Protein AF-A0A7S3AUZ7-F1 (afdb_monomer)

InterPro domains:
  IPR009291 Vacuolar protein sorting-associated protein 62 [PF06101] (59-250)

Sequence (297 aa):
MTDDADATEWDDDSLAKSTQHHVIPQLEASLTPASSRPKAGQQSSAVGPEAPEVAEVKDERLAHVKVRLRQVTEFEKLWDTVGTNSHSKASIWAAVATSTARSSTVCLGHYASASSTNPPHKCRSAGALGCESLLELADTQQSLFNFQTSSSWLAPIVESFLVPPVRLAQCWSKRSRGQRQVYAWEAVPPEGFVAMGMLCSTEDDGVDAHPPPIESIRCVPRSWVRPSRTQPQKVWDDSGSSGTQGSIWVINNLRLIAVTAGHEMPAGPFYEFKSEHSFLSELIAAHAAALALEASL

Radius of gyration: 27.97 Å; Cα contacts (8 Å, |Δi|>4): 536; chains: 1; bounding box: 77×65×92 Å

Foldseek 3Di:
DDDDDDDDDDDDDDDDDDDDDDDDDDDDDDDDDDDDDDDDDDDDDDDDPDDDPLPPPPDPQLQQKKKFWDFFQDWDWADWCVPQPFPWTKTKIDGDWDAWQFKGWFALAIAMASHPDDDDSDDPVPDQAAHQTTIMTGGRPDDPPCRPGRPPVVVVVCCSFWPFAPDWDWADWDDDPPGQIKTKTDGHHDPQWDRQAIYMHRDDPVPDDDDDDSRNHTTGGPLQKDFAPDFWDWSDWRPPGDDFTKTWTQQHNNNHIDIHGHDDGDDDRHIDGPDNMDRSVVSVVSVVVVVVVVVVD

Mean predicted aligned error: 13.36 Å

Organism: NCBI:txid156174

Secondary structure (DSSP, 8-state):
----------------------PPPP----------PPPP-------------------GGGGGEEEEEEE---EEEEEE-TTS--SS--EEEEE---B-SSEEEE----EEESSSS---S-----SS----EEEEEEESSS-TT-TT---TTHHHHHHHHSBPPSEEEEEEEE--TTS--EEEEEEEPPTTEE--S-EEE--B-SSSBP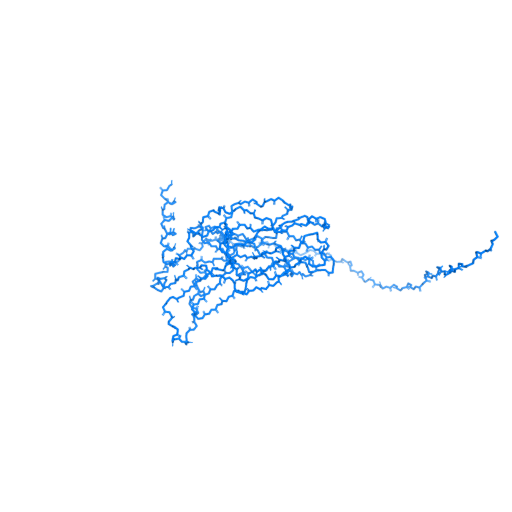PPPGGGS-BEEGGGEEE--PPPEEEEE-TTSSSS-EEEEE-STT-BEEEEESSSPPP---EEES-SEEEHHHHHHHHHHHHHHHTT-

Solvent-accessible surface area (backbone atoms only — not comparable to full-atom values): 18149 Å² total; per-residue (Å²): 137,86,80,94,86,82,86,84,88,88,83,92,85,86,84,86,89,84,91,76,90,79,86,78,84,84,84,79,87,86,89,83,88,83,89,81,81,88,82,83,89,78,92,75,79,85,78,70,89,71,74,81,75,79,70,85,77,86,49,78,65,39,69,37,27,35,38,32,64,38,73,55,86,49,70,46,81,73,47,55,39,78,88,57,70,44,81,56,48,24,25,34,31,41,66,65,68,54,74,50,50,46,33,41,39,43,43,44,42,21,35,68,32,63,34,82,59,80,75,72,84,70,67,70,78,83,59,84,52,57,42,54,47,33,46,28,45,30,46,70,77,72,52,95,85,60,87,83,56,73,41,71,68,55,56,61,49,44,58,73,62,35,39,49,34,77,45,74,43,79,59,43,57,46,81,48,92,99,45,86,38,42,36,31,28,42,48,39,43,46,92,71,37,35,52,59,29,21,44,71,33,62,52,60,82,89,84,53,80,46,78,70,64,62,77,68,33,37,16,41,46,46,75,56,39,38,76,39,86,44,73,68,42,80,48,42,54,48,64,84,40,86,77,69,57,27,25,35,27,34,35,24,42,46,38,22,22,46,68,35,64,36,80,66,82,80,82,72,89,40,43,34,65,73,58,68,63,47,38,44,45,57,55,50,52,54,37,54,54,50,53,54,53,62,76,72,110

Structure (mmCIF, N/CA/C/O backbone):
data_AF-A0A7S3AUZ7-F1
#
_entry.id   AF-A0A7S3AUZ7-F1
#
loop_
_atom_site.group_PDB
_atom_site.id
_atom_site.type_symbol
_atom_site.label_atom_id
_atom_site.label_alt_id
_atom_site.label_comp_id
_atom_site.label_asym_id
_atom_site.label_entity_id
_atom_site.label_seq_id
_atom_site.pdbx_PDB_ins_code
_atom_site.Cartn_x
_atom_site.Cartn_y
_atom_site.Cartn_z
_atom_site.occupancy
_atom_site.B_iso_or_equiv
_atom_site.auth_seq_id
_atom_site.auth_comp_id
_atom_site.auth_asym_id
_atom_site.auth_atom_id
_atom_site.pdbx_PDB_model_num
ATOM 1 N N . MET A 1 1 ? 38.845 12.444 -66.307 1.00 38.66 1 MET A N 1
ATOM 2 C CA . MET A 1 1 ? 39.953 13.403 -66.138 1.00 38.66 1 MET A CA 1
ATOM 3 C C . MET A 1 1 ? 39.755 14.004 -64.757 1.00 38.66 1 MET A C 1
ATOM 5 O O . MET A 1 1 ? 38.988 14.949 -64.647 1.00 38.66 1 MET A O 1
ATOM 9 N N . THR A 1 2 ? 40.026 13.201 -63.717 1.00 38.06 2 THR A N 1
ATOM 10 C CA . THR A 1 2 ? 41.341 12.976 -63.035 1.00 38.06 2 THR A CA 1
ATOM 11 C C . THR A 1 2 ? 41.505 14.051 -61.959 1.00 38.06 2 THR A C 1
ATOM 13 O O . THR A 1 2 ? 41.386 15.221 -62.308 1.00 38.06 2 THR A O 1
ATOM 16 N N . ASP A 1 3 ? 41.721 13.810 -60.669 1.00 39.56 3 ASP A N 1
ATOM 17 C CA . ASP A 1 3 ? 42.002 12.643 -59.803 1.00 39.56 3 ASP A CA 1
ATOM 18 C C . ASP A 1 3 ? 41.548 13.083 -58.379 1.00 39.56 3 ASP A C 1
ATOM 20 O O . ASP A 1 3 ? 41.509 14.285 -58.111 1.00 39.56 3 ASP A O 1
ATOM 24 N N . ASP A 1 4 ? 40.952 12.264 -57.507 1.00 44.78 4 ASP A N 1
ATOM 25 C CA . ASP A 1 4 ? 41.544 11.236 -56.624 1.00 44.78 4 ASP A CA 1
ATOM 26 C C . ASP A 1 4 ? 42.813 11.656 -55.852 1.00 44.78 4 ASP A C 1
ATOM 28 O O . ASP A 1 4 ? 43.894 11.747 -56.424 1.00 44.78 4 ASP A O 1
ATOM 32 N N . ALA A 1 5 ? 42.652 11.880 -54.538 1.00 44.88 5 ALA A N 1
ATOM 33 C CA . ALA A 1 5 ? 43.627 11.751 -53.436 1.00 44.88 5 ALA A CA 1
ATOM 34 C C . ALA A 1 5 ? 42.920 12.228 -52.136 1.00 44.88 5 AL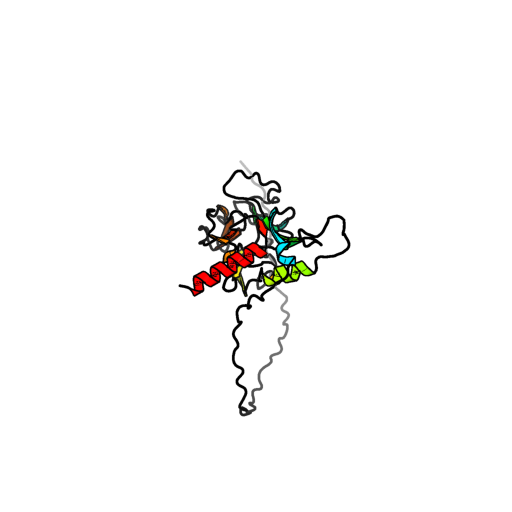A A C 1
ATOM 36 O O . ALA A 1 5 ? 42.187 13.211 -52.171 1.00 44.88 5 ALA A O 1
ATOM 37 N N . ASP A 1 6 ? 43.042 11.635 -50.952 1.00 43.78 6 ASP A N 1
ATOM 38 C CA . ASP A 1 6 ? 44.032 10.684 -50.471 1.00 43.78 6 ASP A CA 1
ATOM 39 C C . ASP A 1 6 ? 43.463 9.911 -49.270 1.00 43.78 6 ASP A C 1
ATOM 41 O O . ASP A 1 6 ? 42.678 10.441 -48.475 1.00 43.78 6 ASP A O 1
ATOM 45 N N . ALA A 1 7 ? 43.874 8.654 -49.165 1.00 41.50 7 ALA A N 1
ATOM 46 C CA . ALA A 1 7 ? 43.624 7.770 -48.044 1.00 41.50 7 ALA A CA 1
ATOM 47 C C . ALA A 1 7 ? 44.725 7.960 -46.993 1.00 41.50 7 ALA A C 1
ATOM 49 O O . ALA A 1 7 ? 45.875 8.242 -47.318 1.00 41.50 7 ALA A O 1
ATOM 50 N N . THR A 1 8 ? 44.413 7.735 -45.719 1.00 43.19 8 THR A N 1
ATOM 51 C CA . THR A 1 8 ? 45.451 7.347 -44.754 1.00 43.19 8 THR A CA 1
ATOM 52 C C . THR A 1 8 ? 44.858 6.379 -43.739 1.00 43.19 8 THR A C 1
ATOM 54 O O . THR A 1 8 ? 44.303 6.751 -42.708 1.00 43.19 8 THR A O 1
ATOM 57 N N . GLU A 1 9 ? 44.925 5.115 -44.131 1.00 38.69 9 GLU A N 1
ATOM 58 C CA . GLU A 1 9 ? 44.987 3.925 -43.289 1.00 38.69 9 GLU A CA 1
ATOM 59 C C . GLU A 1 9 ? 46.456 3.763 -42.841 1.00 38.69 9 GLU A C 1
ATOM 61 O O . GLU A 1 9 ? 47.325 4.075 -43.648 1.00 38.69 9 GLU A O 1
ATOM 66 N N . TRP A 1 10 ? 46.701 3.379 -41.578 1.00 41.97 10 TRP A N 1
ATOM 67 C CA . TRP A 1 10 ? 47.912 2.806 -40.923 1.00 41.97 10 TRP A CA 1
ATOM 68 C C . TRP A 1 10 ? 47.634 2.865 -39.402 1.00 41.97 10 TRP A C 1
ATOM 70 O O . TRP A 1 10 ? 47.221 3.910 -38.906 1.00 41.97 10 TRP A O 1
ATOM 80 N N . ASP A 1 11 ? 47.837 1.870 -38.546 1.00 35.38 11 ASP A N 1
ATOM 81 C CA . ASP A 1 11 ? 48.140 0.449 -38.675 1.00 35.38 11 ASP A CA 1
ATOM 82 C C . ASP A 1 11 ? 47.769 -0.206 -37.329 1.00 35.38 11 ASP A C 1
ATOM 84 O O . ASP A 1 11 ? 47.852 0.416 -36.263 1.00 35.38 11 ASP A O 1
ATOM 88 N N . ASP A 1 12 ? 47.360 -1.465 -37.412 1.00 40.94 12 ASP A N 1
ATOM 89 C CA . ASP A 1 12 ? 47.153 -2.417 -36.326 1.00 40.94 12 ASP A CA 1
ATOM 90 C C . ASP A 1 12 ? 48.497 -3.103 -36.029 1.00 40.94 12 ASP A C 1
ATOM 92 O O . ASP A 1 12 ? 48.987 -3.835 -36.882 1.00 40.94 12 ASP A O 1
ATOM 96 N N . ASP A 1 13 ? 49.117 -2.856 -34.867 1.00 36.81 13 ASP A N 1
ATOM 97 C CA . ASP A 1 13 ? 49.990 -3.852 -34.224 1.00 36.81 13 ASP A CA 1
ATOM 98 C C . ASP A 1 13 ? 50.334 -3.466 -32.772 1.00 36.81 13 ASP A C 1
ATOM 100 O O . ASP A 1 13 ? 50.970 -2.445 -32.500 1.00 36.81 13 ASP A O 1
ATOM 104 N N . SER A 1 14 ? 49.928 -4.289 -31.804 1.00 35.97 14 SER A N 1
ATOM 105 C CA . SER A 1 14 ? 50.768 -4.655 -30.646 1.00 35.97 14 SER A CA 1
ATOM 106 C C . SER A 1 14 ? 50.038 -5.632 -29.724 1.00 35.97 14 SER A C 1
ATOM 108 O O . SER A 1 14 ? 49.571 -5.312 -28.629 1.00 35.97 14 SER A O 1
ATOM 110 N N . LEU A 1 15 ? 50.008 -6.891 -30.157 1.00 36.41 15 LEU A N 1
ATOM 111 C CA . LEU A 1 15 ? 49.854 -8.029 -29.260 1.00 36.41 15 LEU A CA 1
ATOM 112 C C . LEU A 1 15 ? 51.217 -8.448 -28.685 1.00 36.41 15 LEU A C 1
ATOM 114 O O . LEU A 1 15 ? 52.218 -8.558 -29.387 1.00 36.41 15 LEU A O 1
ATOM 118 N N . ALA A 1 16 ? 51.164 -8.812 -27.402 1.00 33.47 16 ALA A N 1
ATOM 119 C CA . ALA A 1 16 ? 52.105 -9.635 -26.642 1.00 33.47 16 ALA A CA 1
ATOM 120 C C . ALA A 1 16 ? 53.350 -8.954 -26.037 1.00 33.47 16 ALA A C 1
ATOM 122 O O . ALA A 1 16 ? 54.385 -8.782 -26.676 1.00 33.47 16 ALA A O 1
ATOM 123 N N . LYS A 1 17 ? 53.313 -8.786 -24.707 1.00 32.22 17 LYS A N 1
ATOM 124 C CA . LYS A 1 17 ? 54.020 -9.659 -23.738 1.00 32.22 17 LYS A CA 1
ATOM 125 C C . LYS A 1 17 ? 53.955 -9.040 -22.337 1.00 32.22 17 LYS A C 1
ATOM 127 O O . LYS A 1 17 ? 54.610 -8.039 -22.091 1.00 32.22 17 LYS A O 1
ATOM 132 N N . SER A 1 18 ? 53.261 -9.686 -21.401 1.00 31.17 18 SER A N 1
ATOM 133 C CA . SER A 1 18 ? 53.802 -9.877 -20.047 1.00 31.17 18 SER A CA 1
ATOM 134 C C . SER A 1 18 ? 52.973 -10.908 -19.286 1.00 31.17 18 SER A C 1
ATOM 136 O O . SER A 1 18 ? 51.909 -10.630 -18.738 1.00 31.17 18 SER A O 1
ATOM 138 N N . THR A 1 19 ? 53.485 -12.131 -19.300 1.00 34.25 19 THR A N 1
ATOM 139 C CA . THR A 1 19 ? 53.076 -13.236 -18.443 1.00 34.25 19 THR A CA 1
ATOM 140 C C . THR A 1 19 ? 53.720 -13.021 -17.075 1.00 34.25 19 THR A C 1
ATOM 142 O O . THR A 1 19 ? 54.942 -13.100 -16.963 1.00 34.25 19 THR A O 1
ATOM 145 N N . GLN A 1 20 ? 52.930 -12.797 -16.025 1.00 34.44 20 GLN A N 1
ATOM 146 C CA . GLN A 1 20 ? 53.383 -13.047 -14.656 1.00 34.44 20 GLN A CA 1
ATOM 147 C C . GLN A 1 20 ? 52.380 -13.935 -13.928 1.00 34.44 20 GLN A C 1
ATOM 149 O O . GLN A 1 20 ? 51.239 -13.572 -13.658 1.00 34.44 20 GLN A O 1
ATOM 154 N N . HIS A 1 21 ? 52.864 -15.144 -13.661 1.00 30.77 21 HIS A N 1
ATOM 155 C CA . HIS A 1 21 ? 52.245 -16.184 -12.868 1.00 30.77 21 HIS A CA 1
ATOM 156 C C . HIS A 1 21 ? 52.027 -15.688 -11.436 1.00 30.77 21 HIS A C 1
ATOM 158 O O . HIS A 1 21 ? 52.994 -15.394 -10.733 1.00 30.77 21 HIS A O 1
ATOM 164 N N . HIS A 1 22 ? 50.773 -15.648 -10.984 1.00 31.38 22 HIS A N 1
ATOM 165 C CA . HIS A 1 22 ? 50.472 -15.640 -9.558 1.00 31.38 22 HIS A CA 1
ATOM 166 C C . HIS A 1 22 ? 50.095 -17.060 -9.138 1.00 31.38 22 HIS A C 1
ATOM 168 O O . HIS A 1 22 ? 49.149 -17.661 -9.643 1.00 31.38 22 HIS A O 1
ATOM 174 N N . VAL A 1 23 ? 50.945 -17.610 -8.278 1.00 32.47 23 VAL A N 1
ATOM 175 C CA . VAL A 1 23 ? 50.910 -18.972 -7.757 1.00 32.47 23 VAL A CA 1
ATOM 176 C C . VAL A 1 23 ? 49.738 -19.102 -6.785 1.00 32.47 23 VAL A C 1
ATOM 178 O O . VAL A 1 23 ? 49.676 -18.398 -5.782 1.00 32.47 23 VAL A O 1
ATOM 181 N N . ILE A 1 24 ? 48.822 -20.020 -7.086 1.00 34.00 24 ILE A N 1
ATOM 182 C CA . ILE A 1 24 ? 47.768 -20.488 -6.180 1.00 34.00 24 ILE A CA 1
ATOM 183 C C . ILE A 1 24 ? 48.395 -21.547 -5.260 1.00 34.00 24 ILE A C 1
ATOM 185 O O . ILE A 1 24 ? 48.920 -22.535 -5.780 1.00 34.00 24 ILE A O 1
ATOM 189 N N . PRO A 1 25 ? 48.344 -21.418 -3.923 1.00 32.22 25 PRO A N 1
ATOM 190 C CA . PRO A 1 25 ? 48.685 -22.529 -3.048 1.00 32.22 25 PRO A CA 1
ATOM 191 C C . PRO A 1 25 ? 47.544 -23.551 -3.051 1.00 32.22 25 PRO A C 1
ATOM 193 O O . PRO A 1 25 ? 46.409 -23.241 -2.686 1.00 32.22 25 PRO A O 1
ATOM 196 N N . GLN A 1 26 ? 47.866 -24.775 -3.469 1.00 29.34 26 GLN A N 1
ATOM 197 C CA . GLN A 1 26 ? 47.035 -25.961 -3.293 1.00 29.34 26 GLN A CA 1
ATOM 198 C C . GLN A 1 26 ? 46.788 -26.220 -1.800 1.00 29.34 26 GLN A C 1
ATOM 200 O O . GLN A 1 26 ? 47.734 -26.262 -1.013 1.00 29.34 26 GLN A O 1
ATOM 205 N N . LEU A 1 27 ? 45.534 -26.477 -1.427 1.00 31.55 27 LEU A N 1
ATOM 206 C CA . LEU A 1 27 ? 45.193 -27.188 -0.198 1.00 31.55 27 LEU A CA 1
ATOM 207 C C . LEU A 1 27 ? 44.488 -28.487 -0.600 1.00 31.55 27 LEU A C 1
ATOM 209 O O . LEU A 1 27 ? 43.307 -28.477 -0.939 1.00 31.55 27 LEU A O 1
ATOM 213 N N . GLU A 1 28 ? 45.219 -29.601 -0.574 1.00 30.23 28 GLU A N 1
ATOM 214 C CA . GLU A 1 28 ? 44.625 -30.936 -0.567 1.00 30.23 28 GLU A CA 1
ATOM 215 C C . GLU A 1 28 ? 44.776 -31.591 0.811 1.00 30.23 28 GLU A C 1
ATOM 217 O O . GLU A 1 28 ? 45.858 -31.660 1.385 1.00 30.23 28 GLU A O 1
ATOM 222 N N . ALA A 1 29 ? 43.623 -32.081 1.270 1.00 30.86 29 ALA A N 1
ATOM 223 C CA . ALA A 1 29 ? 43.362 -33.292 2.042 1.00 30.86 29 ALA A CA 1
ATOM 224 C C . ALA A 1 29 ? 44.066 -33.533 3.392 1.00 30.86 29 ALA A C 1
ATOM 226 O O . ALA A 1 29 ? 45.232 -33.902 3.488 1.00 30.86 29 ALA A O 1
ATOM 227 N N . SER A 1 30 ? 43.243 -33.601 4.442 1.00 29.05 30 SER A N 1
ATOM 228 C CA . SER A 1 30 ? 43.330 -34.710 5.402 1.00 29.05 30 SER A CA 1
ATOM 229 C C . SER A 1 30 ? 41.945 -35.060 5.960 1.00 29.05 30 SER A C 1
ATOM 231 O O . SER A 1 30 ? 41.351 -34.341 6.756 1.00 29.05 30 SER A O 1
ATOM 233 N N . LEU A 1 31 ? 41.424 -36.199 5.498 1.00 31.20 31 LEU A N 1
ATOM 234 C CA . LEU A 1 31 ? 40.323 -36.942 6.105 1.00 31.20 31 LEU A CA 1
ATOM 235 C C . LEU A 1 31 ? 40.908 -37.869 7.176 1.00 31.20 31 LEU A C 1
ATOM 237 O O . LEU A 1 31 ? 41.752 -38.695 6.848 1.00 31.20 31 LEU A O 1
ATOM 241 N N . THR A 1 32 ? 40.405 -37.814 8.411 1.00 33.88 32 THR A N 1
ATOM 242 C CA . THR A 1 32 ? 40.186 -39.020 9.236 1.00 33.88 32 THR A CA 1
ATOM 243 C C . THR A 1 32 ? 38.954 -38.833 10.139 1.00 33.88 32 THR A C 1
ATOM 245 O O . THR A 1 32 ? 38.633 -37.700 10.502 1.00 33.88 32 THR A O 1
ATOM 248 N N . PRO A 1 33 ? 38.220 -39.916 10.469 1.00 34.38 33 PRO A N 1
ATOM 249 C CA . PRO A 1 33 ? 36.885 -39.848 11.054 1.00 34.38 33 PRO A CA 1
ATOM 250 C C . PRO A 1 33 ? 36.913 -40.038 12.576 1.00 34.38 33 PRO A C 1
ATOM 252 O O . PRO A 1 33 ? 37.511 -40.987 13.081 1.00 34.38 33 PRO A O 1
ATOM 255 N N . ALA A 1 34 ? 36.191 -39.195 13.316 1.00 31.50 34 ALA A N 1
ATOM 256 C CA . ALA A 1 34 ? 35.929 -39.410 14.736 1.00 31.50 34 ALA A CA 1
ATOM 257 C C . ALA A 1 34 ? 34.438 -39.685 14.966 1.00 31.50 34 ALA A C 1
ATOM 259 O O . ALA A 1 34 ? 33.588 -38.798 14.983 1.00 31.50 34 ALA A O 1
ATOM 260 N N . SER A 1 35 ? 34.160 -40.973 15.140 1.00 33.28 35 SER A N 1
ATOM 261 C CA . SER A 1 35 ? 32.936 -41.552 15.678 1.00 33.28 35 SER A CA 1
ATOM 262 C C . SER A 1 35 ? 32.560 -40.932 17.030 1.00 33.28 35 SER A C 1
ATOM 264 O O . SER A 1 35 ? 33.325 -41.031 17.988 1.00 33.28 35 SER A O 1
ATOM 266 N N . SER A 1 36 ? 31.331 -40.427 17.161 1.00 34.50 36 SER A N 1
ATOM 267 C CA . SER A 1 36 ? 30.631 -40.428 18.448 1.00 34.50 36 SER A CA 1
ATOM 268 C C . SER A 1 36 ? 29.123 -40.641 18.270 1.00 34.50 36 SER A C 1
ATOM 270 O O . SER A 1 36 ? 28.479 -40.130 17.359 1.00 34.50 36 SER A O 1
ATOM 272 N N . ARG A 1 37 ? 28.611 -41.528 19.122 1.00 34.50 37 ARG A N 1
ATOM 273 C CA . ARG A 1 37 ? 27.291 -42.171 19.150 1.00 34.50 37 ARG A CA 1
ATOM 274 C C . ARG A 1 37 ? 26.232 -41.226 19.758 1.00 34.50 37 ARG A C 1
ATOM 276 O O . ARG A 1 37 ? 26.598 -40.413 20.606 1.00 34.50 37 ARG A O 1
ATOM 283 N N . PRO A 1 38 ? 24.935 -41.337 19.399 1.00 31.48 38 PRO A N 1
ATOM 284 C CA . PRO A 1 38 ? 23.927 -40.346 19.775 1.00 31.48 38 PRO A CA 1
ATOM 285 C C . PRO A 1 38 ? 23.462 -40.505 21.228 1.00 31.48 38 PRO A C 1
ATOM 287 O O . PRO A 1 38 ? 23.267 -41.624 21.709 1.00 31.48 38 PRO A O 1
ATOM 290 N N . LYS A 1 39 ? 23.223 -39.378 21.910 1.00 31.14 39 LYS A N 1
ATOM 291 C CA . LYS A 1 39 ? 22.398 -39.329 23.123 1.00 31.14 39 LYS A CA 1
ATOM 292 C C . LYS A 1 39 ? 20.971 -38.946 22.748 1.00 31.14 39 LYS A C 1
ATOM 294 O O . LYS A 1 39 ? 20.733 -37.961 22.058 1.00 31.14 39 LYS A O 1
ATOM 299 N N . ALA A 1 40 ? 20.054 -39.785 23.209 1.00 31.56 40 ALA A N 1
ATOM 300 C CA . ALA A 1 40 ? 18.619 -39.643 23.105 1.00 31.56 40 ALA A CA 1
ATOM 301 C C . ALA A 1 40 ? 18.085 -38.466 23.935 1.00 31.56 40 ALA A C 1
ATOM 303 O O . ALA A 1 40 ? 18.606 -38.176 25.010 1.00 31.56 40 ALA A O 1
ATOM 304 N N . GLY A 1 41 ? 16.964 -37.912 23.468 1.00 31.48 41 GLY A N 1
ATOM 305 C CA . GLY A 1 41 ? 15.941 -37.321 24.326 1.00 31.48 41 GLY A CA 1
ATOM 306 C C . GLY A 1 41 ? 15.916 -35.799 24.387 1.00 31.48 41 GLY A C 1
ATOM 307 O O . GLY A 1 41 ? 16.448 -35.223 25.325 1.00 31.48 41 GLY A O 1
ATOM 308 N N . GLN A 1 42 ? 15.183 -35.174 23.463 1.00 30.55 42 GLN A N 1
ATOM 309 C CA . GLN A 1 42 ? 14.230 -34.112 23.802 1.00 30.55 42 GLN A CA 1
ATOM 310 C C . GLN A 1 42 ? 13.290 -33.873 22.615 1.00 30.55 42 GLN A C 1
ATOM 312 O O . GLN A 1 42 ? 13.667 -33.318 21.588 1.00 30.55 42 GLN A O 1
ATOM 317 N N . GLN A 1 43 ? 12.056 -34.359 22.760 1.00 32.06 43 GLN A N 1
ATOM 318 C CA . GLN A 1 43 ? 10.926 -33.957 21.932 1.00 32.06 43 GLN A CA 1
ATOM 319 C C . GLN A 1 43 ? 10.650 -32.477 22.220 1.00 32.06 43 GLN A C 1
ATOM 321 O O . GLN A 1 43 ? 10.220 -32.135 23.317 1.00 32.06 43 GLN A O 1
ATOM 326 N N . SER A 1 44 ? 10.920 -31.608 21.248 1.00 31.88 44 SER A N 1
ATOM 327 C CA . SER A 1 44 ? 10.353 -30.263 21.210 1.00 31.88 44 SER A CA 1
ATOM 328 C C . SER A 1 44 ? 9.210 -30.305 20.207 1.00 31.88 44 SER A C 1
ATOM 330 O O . SER A 1 44 ? 9.407 -30.435 19.000 1.00 31.88 44 SER A O 1
ATOM 332 N N . SER A 1 45 ? 8.004 -30.327 20.756 1.00 31.64 45 SER A N 1
ATOM 333 C CA . SER A 1 45 ? 6.743 -30.147 20.055 1.00 31.64 45 SER A CA 1
ATOM 334 C C . SER A 1 45 ? 6.786 -28.854 19.245 1.00 31.64 45 SER A C 1
ATOM 336 O O . SER A 1 45 ? 6.935 -27.769 19.806 1.00 31.64 45 SER A O 1
ATOM 338 N N . ALA A 1 46 ? 6.652 -28.990 17.927 1.00 33.09 46 ALA A N 1
ATOM 339 C CA . ALA A 1 46 ? 6.433 -27.882 17.017 1.00 33.09 46 ALA A CA 1
ATOM 340 C C . ALA A 1 46 ? 5.082 -27.232 17.346 1.00 33.09 46 ALA A C 1
ATOM 342 O O . ALA A 1 46 ? 4.025 -27.754 16.997 1.00 33.09 46 ALA A O 1
ATOM 343 N N . VAL A 1 47 ? 5.134 -26.110 18.057 1.00 35.69 47 VAL A N 1
ATOM 344 C CA . VAL A 1 47 ? 4.027 -25.162 18.155 1.00 35.69 47 VAL A CA 1
ATOM 345 C C . VAL A 1 47 ? 4.083 -24.347 16.866 1.00 35.69 47 VAL A C 1
ATOM 347 O O . VAL A 1 47 ? 5.026 -23.588 16.645 1.00 35.69 47 VAL A O 1
ATOM 350 N N . GLY A 1 48 ? 3.139 -24.598 15.957 1.00 38.84 48 GLY A N 1
ATOM 351 C CA . GLY A 1 48 ? 2.930 -23.734 14.794 1.00 38.84 48 GLY A CA 1
ATOM 352 C C . GLY A 1 48 ? 2.543 -22.323 15.250 1.00 38.84 48 GLY A C 1
ATOM 353 O O . GLY A 1 48 ? 2.095 -22.168 16.386 1.00 38.84 48 GLY A O 1
ATOM 354 N N . PRO A 1 49 ? 2.721 -21.288 14.412 1.00 41.69 49 PRO A N 1
ATOM 355 C CA . PRO A 1 49 ? 2.289 -19.946 14.766 1.00 41.69 49 PRO A CA 1
ATOM 356 C C . PRO A 1 49 ? 0.762 -19.945 14.869 1.00 41.69 49 PRO A C 1
ATOM 358 O O . PRO A 1 49 ? 0.052 -19.967 13.866 1.00 41.69 49 PRO A O 1
ATOM 361 N N . GLU A 1 50 ? 0.280 -19.995 16.103 1.00 32.97 50 GLU A N 1
ATOM 362 C CA . GLU A 1 50 ? -1.106 -19.756 16.468 1.00 32.97 50 GLU A CA 1
ATOM 363 C C . GLU A 1 50 ? -1.459 -18.332 16.023 1.00 32.97 50 GLU A C 1
ATOM 365 O O . GLU A 1 50 ? -0.716 -17.382 16.293 1.00 32.97 50 GLU A O 1
ATOM 370 N N . ALA A 1 51 ? -2.539 -18.198 15.247 1.00 41.09 51 ALA A N 1
ATOM 371 C CA . ALA A 1 51 ? -3.052 -16.900 14.832 1.00 41.09 51 ALA A CA 1
ATOM 372 C C . ALA A 1 51 ? -3.276 -16.040 16.087 1.00 41.09 51 ALA A C 1
ATOM 374 O O . ALA A 1 51 ? -3.756 -16.572 17.090 1.00 41.09 51 ALA A O 1
ATOM 375 N N . PRO A 1 52 ? -2.915 -14.745 16.074 1.00 39.94 52 PRO A N 1
ATOM 376 C CA . PRO A 1 52 ? -3.016 -13.923 17.268 1.00 39.94 52 PRO A CA 1
ATOM 377 C C . PRO A 1 52 ? -4.471 -13.893 17.738 1.00 39.94 52 PRO A C 1
ATOM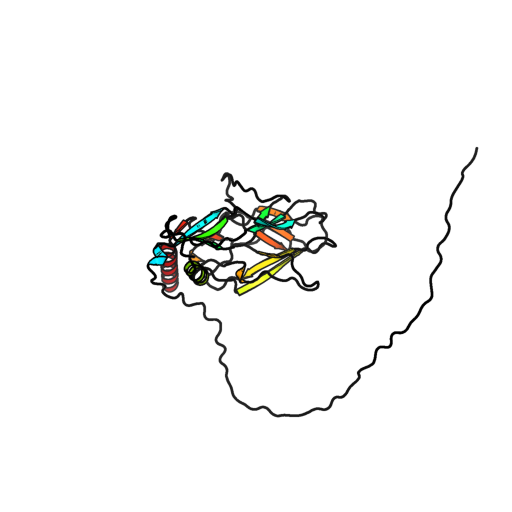 379 O O . PRO A 1 52 ? -5.348 -13.373 17.045 1.00 39.94 52 PRO A O 1
ATOM 382 N N . GLU A 1 53 ? -4.713 -14.475 18.913 1.00 38.00 53 GLU A N 1
ATOM 383 C CA . GLU A 1 53 ? -5.951 -14.324 19.663 1.00 38.00 53 GLU A CA 1
ATOM 384 C C . GLU A 1 53 ? -6.183 -12.818 19.818 1.00 38.00 53 GLU A C 1
ATOM 386 O O . GLU A 1 53 ? -5.367 -12.106 20.411 1.00 38.00 53 GLU A O 1
ATOM 391 N N . VAL A 1 54 ? -7.243 -12.310 19.183 1.00 42.97 54 VAL A N 1
ATOM 392 C CA . VAL A 1 54 ? -7.600 -10.891 19.220 1.00 42.97 54 VAL A CA 1
ATOM 393 C C . VAL A 1 54 ? -7.952 -10.575 20.666 1.00 42.97 54 VAL A C 1
ATOM 395 O O . VAL A 1 54 ? -9.077 -10.813 21.100 1.00 42.97 54 VAL A O 1
ATOM 398 N N . ALA A 1 55 ? -6.963 -10.100 21.426 1.00 41.38 55 ALA A N 1
ATOM 399 C CA . ALA A 1 55 ? -7.135 -9.715 22.815 1.00 41.38 55 ALA A CA 1
ATOM 400 C C . ALA A 1 55 ? -8.377 -8.824 22.918 1.00 41.38 55 ALA A C 1
ATOM 402 O O . ALA A 1 55 ? -8.520 -7.869 22.150 1.00 41.38 55 ALA A O 1
ATOM 403 N N . GLU A 1 56 ? -9.290 -9.144 23.840 1.00 43.81 56 GLU A N 1
ATOM 404 C CA . GLU A 1 56 ? -10.442 -8.297 24.140 1.00 43.81 56 GLU A CA 1
ATOM 405 C C . GLU A 1 56 ? -9.939 -6.956 24.694 1.00 43.81 56 GLU A C 1
ATOM 407 O O . GLU A 1 56 ? -9.865 -6.736 25.905 1.00 43.81 56 GLU A O 1
ATOM 412 N N . VAL A 1 57 ? -9.569 -6.031 23.811 1.00 51.41 57 VAL A N 1
ATOM 413 C CA . VAL A 1 57 ? -9.204 -4.671 24.187 1.00 51.41 57 VAL A CA 1
ATOM 414 C C . VAL A 1 57 ? -10.508 -3.939 24.513 1.00 51.41 57 VAL A C 1
ATOM 416 O O . VAL A 1 57 ? -11.073 -3.218 23.697 1.00 51.41 57 VAL A O 1
ATOM 419 N N . LYS A 1 58 ? -11.022 -4.146 25.731 1.00 53.41 58 LYS A N 1
ATOM 420 C CA . LYS A 1 58 ? -12.096 -3.348 26.348 1.00 53.41 58 LYS A CA 1
ATOM 421 C C . LYS A 1 58 ? -11.536 -2.008 26.824 1.00 53.41 58 LYS A C 1
ATOM 423 O O . LYS A 1 58 ? -11.585 -1.678 28.004 1.00 53.41 58 LYS A O 1
ATOM 428 N N . ASP A 1 59 ? -10.943 -1.258 25.906 1.00 67.81 59 ASP A N 1
ATOM 429 C CA . ASP A 1 59 ? -10.419 0.069 26.189 1.00 67.81 59 ASP A CA 1
ATOM 430 C C . ASP A 1 59 ? -11.414 1.102 25.658 1.00 67.81 59 ASP A C 1
ATOM 432 O O . ASP A 1 59 ? -11.643 1.201 24.451 1.00 67.81 59 ASP A O 1
ATOM 436 N N . GLU A 1 60 ? -12.029 1.868 26.563 1.00 75.25 60 GLU A N 1
ATOM 437 C CA . GLU A 1 60 ? -12.977 2.943 26.231 1.00 75.25 60 GLU A CA 1
ATOM 438 C C . GLU A 1 60 ? -12.383 3.927 25.206 1.00 75.25 60 GLU A C 1
ATOM 440 O O . GLU A 1 60 ? -13.106 4.511 24.397 1.00 75.25 60 GLU A O 1
ATOM 445 N N . ARG A 1 61 ? -11.048 4.040 25.157 1.00 76.19 61 ARG A N 1
ATOM 446 C CA . ARG A 1 61 ? -10.321 4.862 24.183 1.00 76.19 61 ARG A CA 1
ATOM 447 C C . ARG A 1 61 ? -10.514 4.413 22.734 1.00 76.19 61 ARG A C 1
ATOM 449 O O . ARG A 1 61 ? -10.434 5.255 21.842 1.00 76.19 61 ARG A O 1
ATOM 456 N N . LEU A 1 62 ? -10.819 3.138 22.465 1.00 81.94 62 LEU A N 1
ATOM 457 C CA . LEU A 1 62 ? -11.061 2.649 21.098 1.00 81.94 62 LEU A CA 1
ATOM 458 C C . LEU A 1 62 ? -12.291 3.292 20.453 1.00 81.94 62 LEU A C 1
ATOM 460 O O . LEU A 1 62 ? -12.318 3.475 19.236 1.00 81.94 62 LEU A O 1
ATOM 464 N N . ALA A 1 63 ? -13.283 3.691 21.256 1.00 84.81 63 ALA A N 1
ATOM 465 C CA . ALA A 1 63 ? -14.456 4.421 20.774 1.00 84.81 63 ALA A CA 1
ATOM 466 C C . ALA A 1 63 ? -14.105 5.816 20.228 1.00 84.81 63 ALA A C 1
ATOM 468 O O . ALA A 1 63 ? -14.906 6.440 19.536 1.00 84.81 63 ALA A O 1
ATOM 469 N N . HIS A 1 64 ? -12.902 6.307 20.524 1.00 85.94 64 HIS A N 1
ATOM 470 C CA . HIS A 1 64 ? -12.397 7.604 20.088 1.00 85.94 64 HIS A CA 1
ATOM 471 C C . HIS A 1 64 ? -11.321 7.500 19.006 1.00 85.94 64 HIS A C 1
ATOM 473 O O . HIS A 1 64 ? -10.810 8.520 18.545 1.00 85.94 64 HIS A O 1
ATOM 479 N N . VAL A 1 65 ? -10.992 6.284 18.563 1.00 90.50 65 VAL A N 1
ATOM 480 C CA . VAL A 1 65 ? -10.101 6.079 17.423 1.00 90.50 65 VAL A CA 1
ATOM 481 C C . VAL A 1 65 ? -10.940 6.026 16.158 1.00 90.50 65 VAL A C 1
ATOM 483 O O . VAL A 1 65 ? -11.709 5.091 15.929 1.00 90.50 65 VAL A O 1
ATOM 486 N N . LYS A 1 66 ? -10.779 7.036 15.310 1.00 91.94 66 LYS A N 1
ATOM 487 C CA . LYS A 1 66 ? -11.375 7.081 13.981 1.00 91.94 66 LYS A CA 1
ATOM 488 C C . LYS A 1 66 ? -10.410 6.482 12.968 1.00 91.94 66 LYS A C 1
ATOM 490 O O . LYS A 1 66 ? -9.298 6.976 12.801 1.00 91.94 66 LYS A O 1
ATOM 495 N N . VAL A 1 67 ? -10.867 5.464 12.254 1.00 93.62 67 VAL A N 1
ATOM 496 C CA . VAL A 1 67 ? -10.189 4.898 11.089 1.00 93.62 67 VAL A CA 1
ATOM 497 C C . VAL A 1 67 ? -10.725 5.604 9.850 1.00 93.62 67 VAL A C 1
ATOM 499 O O . VAL A 1 67 ? -11.938 5.656 9.636 1.00 93.62 67 VAL A O 1
ATOM 502 N N . ARG A 1 68 ? -9.847 6.203 9.045 1.00 93.62 68 ARG A N 1
ATOM 503 C CA . ARG A 1 68 ? -10.243 6.916 7.824 1.00 93.62 68 ARG A CA 1
ATOM 504 C C . ARG A 1 68 ? -9.186 6.846 6.735 1.00 93.62 68 ARG A C 1
ATOM 506 O O . ARG A 1 68 ? -8.015 6.615 7.012 1.00 93.62 68 ARG A O 1
ATOM 513 N N . LEU A 1 69 ? -9.592 7.126 5.505 1.00 92.50 69 LEU A N 1
ATOM 514 C CA . LEU A 1 69 ? -8.663 7.369 4.407 1.00 92.50 69 LEU A CA 1
ATOM 515 C C . LEU A 1 69 ? -8.169 8.817 4.437 1.00 92.50 69 LEU A C 1
ATOM 517 O O . LEU A 1 69 ? -8.963 9.757 4.518 1.00 92.50 69 LEU A O 1
ATOM 521 N N . ARG A 1 70 ? -6.849 8.998 4.363 1.00 90.69 70 ARG A N 1
ATOM 522 C CA . ARG A 1 70 ? -6.197 10.305 4.259 1.00 90.69 70 ARG A CA 1
ATOM 523 C C . ARG A 1 70 ? -5.459 10.394 2.936 1.00 90.69 70 ARG A C 1
ATOM 525 O O . ARG A 1 70 ? -4.580 9.580 2.668 1.00 90.69 70 ARG A O 1
ATOM 532 N N . GLN A 1 71 ? -5.771 11.418 2.146 1.00 90.50 71 GLN A N 1
ATOM 533 C CA . GLN A 1 71 ? -5.066 11.672 0.896 1.00 90.50 71 GLN A CA 1
ATOM 534 C C . GLN A 1 71 ? -3.566 11.875 1.154 1.00 90.50 71 GLN A C 1
ATOM 536 O O . GLN A 1 71 ? -3.172 12.618 2.060 1.00 90.50 71 GLN A O 1
ATOM 541 N N . VAL A 1 72 ? -2.740 11.230 0.336 1.00 90.38 72 VAL A N 1
ATOM 542 C CA . VAL A 1 72 ? -1.289 11.385 0.371 1.00 90.38 72 VAL A CA 1
ATOM 543 C C . VAL A 1 72 ? -0.919 12.791 -0.087 1.00 90.38 72 VAL A C 1
ATOM 545 O O . VAL A 1 72 ? -1.315 13.247 -1.160 1.00 90.38 72 VAL A O 1
ATOM 548 N N . THR A 1 73 ? -0.139 13.484 0.735 1.00 87.94 73 THR A N 1
ATOM 549 C CA . THR A 1 73 ? 0.380 14.820 0.419 1.00 87.94 73 THR A CA 1
ATOM 550 C C . THR A 1 73 ? 1.835 14.795 -0.025 1.00 87.94 73 THR A C 1
ATOM 552 O O . THR A 1 73 ? 2.268 15.729 -0.693 1.00 87.94 73 THR A O 1
ATOM 555 N N . GLU A 1 74 ? 2.573 13.744 0.325 1.00 90.56 74 GLU A N 1
ATOM 556 C CA . GLU A 1 74 ? 4.011 13.635 0.112 1.00 90.56 74 GLU A CA 1
ATOM 557 C C . GLU A 1 74 ? 4.379 12.233 -0.379 1.00 90.56 74 GLU A C 1
ATOM 559 O O . GLU A 1 74 ? 3.905 11.225 0.153 1.00 90.56 74 GLU A O 1
ATOM 564 N N . PHE A 1 75 ? 5.216 12.192 -1.413 1.00 92.56 75 PHE A N 1
ATOM 565 C CA . PHE A 1 75 ? 5.654 10.970 -2.068 1.00 92.56 75 PHE A CA 1
ATOM 566 C C . PHE A 1 75 ? 7.170 10.955 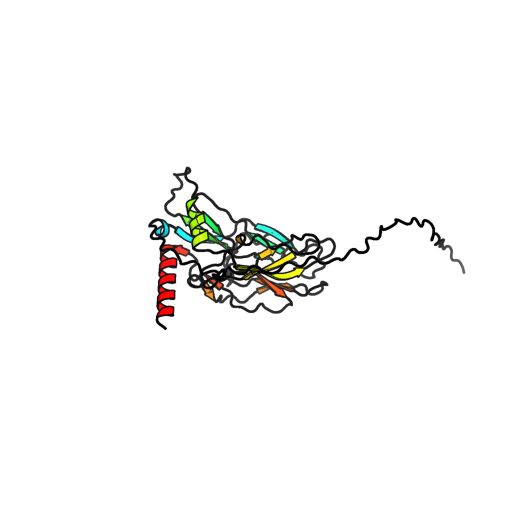-2.202 1.00 92.56 75 PHE A C 1
ATOM 568 O O . PHE A 1 75 ? 7.779 11.963 -2.562 1.00 92.56 75 PHE A O 1
ATOM 575 N N . GLU A 1 76 ? 7.751 9.779 -2.018 1.00 93.44 76 GLU A N 1
ATOM 576 C CA . GLU A 1 76 ? 9.127 9.480 -2.377 1.00 93.44 76 GLU A CA 1
ATOM 577 C C . GLU A 1 76 ? 9.152 8.734 -3.715 1.00 93.44 76 GLU A C 1
ATOM 579 O O . GLU A 1 76 ? 8.468 7.721 -3.895 1.00 93.44 76 GLU A O 1
ATOM 584 N N . LYS A 1 77 ? 9.943 9.230 -4.674 1.00 94.44 77 L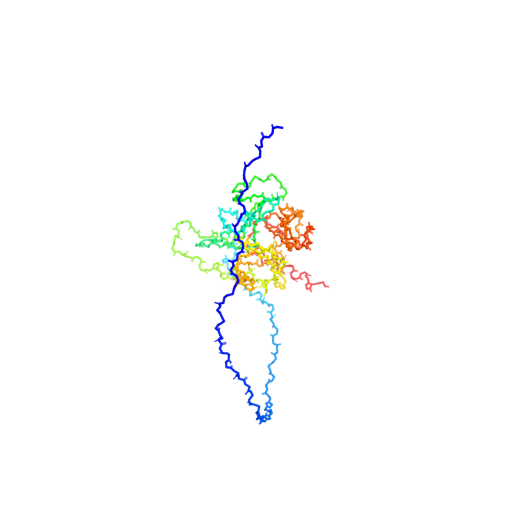YS A N 1
ATOM 585 C CA . LYS A 1 77 ? 10.124 8.551 -5.960 1.00 94.44 77 LYS A CA 1
ATOM 586 C C . LYS A 1 77 ? 11.078 7.375 -5.801 1.00 94.44 77 LYS A C 1
ATOM 588 O O . LYS A 1 77 ? 12.271 7.568 -5.562 1.00 94.44 77 LYS A O 1
ATOM 593 N N . LEU A 1 78 ? 10.580 6.172 -6.050 1.00 94.12 78 LEU A N 1
ATOM 594 C CA . LEU A 1 78 ? 11.401 4.965 -6.022 1.00 94.12 78 LEU A CA 1
ATOM 595 C C . LEU A 1 78 ? 12.064 4.730 -7.372 1.00 94.12 78 LEU A C 1
ATOM 597 O O . LEU A 1 78 ? 13.277 4.565 -7.458 1.00 94.12 78 LEU A O 1
ATOM 601 N N . TRP A 1 79 ? 11.281 4.763 -8.444 1.00 94.00 79 TRP A N 1
ATOM 602 C CA . TRP A 1 79 ? 11.753 4.384 -9.769 1.00 94.00 79 TRP A CA 1
ATOM 603 C C . TRP A 1 79 ? 11.012 5.151 -10.858 1.00 94.00 79 TRP A C 1
ATOM 605 O O . TRP A 1 79 ? 9.872 5.571 -10.662 1.00 94.00 79 TRP A O 1
ATOM 615 N N . ASP A 1 80 ? 11.648 5.322 -12.012 1.00 93.50 80 ASP A N 1
ATOM 616 C CA . ASP A 1 80 ? 11.000 5.777 -13.232 1.00 93.50 80 ASP A CA 1
ATOM 617 C C . ASP A 1 80 ? 11.650 5.154 -14.473 1.00 93.50 80 ASP A C 1
ATOM 619 O O . ASP A 1 80 ? 12.703 4.523 -14.420 1.00 93.50 80 ASP A O 1
ATOM 623 N N . THR A 1 81 ? 10.990 5.320 -15.613 1.00 90.62 81 THR A N 1
ATOM 624 C CA . THR A 1 81 ? 11.462 4.798 -16.898 1.00 90.62 81 THR A CA 1
ATOM 625 C C . THR A 1 81 ? 12.578 5.641 -17.522 1.00 90.62 81 THR A C 1
ATOM 627 O O . THR A 1 81 ? 12.975 5.356 -18.658 1.00 90.62 81 THR A O 1
ATOM 630 N N . VAL A 1 82 ? 13.063 6.707 -16.875 1.00 88.25 82 VAL A N 1
ATOM 631 C CA . VAL A 1 82 ? 14.101 7.564 -17.466 1.00 88.25 82 VAL A CA 1
ATOM 632 C C . VAL A 1 82 ? 15.360 6.722 -17.680 1.00 88.25 82 VAL A C 1
ATOM 634 O O . VAL A 1 82 ? 15.797 5.999 -16.797 1.00 88.25 82 VAL A O 1
ATOM 637 N N . GLY A 1 83 ? 15.902 6.749 -18.901 1.00 82.19 83 GLY A N 1
ATOM 638 C CA . GLY A 1 83 ? 17.084 5.961 -19.271 1.00 82.19 83 GLY A CA 1
ATOM 639 C C . GLY A 1 83 ? 16.835 4.472 -19.562 1.00 82.19 83 GLY A C 1
ATOM 640 O O . GLY A 1 83 ? 17.773 3.768 -19.921 1.00 82.19 83 GLY A O 1
ATOM 641 N N . THR A 1 84 ? 15.595 3.972 -19.474 1.00 78.56 84 THR A N 1
ATOM 642 C CA . THR A 1 84 ? 15.278 2.536 -19.675 1.00 78.56 84 THR A CA 1
ATOM 643 C C . THR A 1 84 ? 14.981 2.128 -21.128 1.00 78.56 84 THR A C 1
ATOM 645 O O . THR A 1 84 ? 14.667 0.966 -21.375 1.00 78.56 84 THR A O 1
ATOM 648 N N . ASN A 1 85 ? 15.062 3.055 -22.094 1.00 78.00 85 ASN A N 1
ATOM 649 C CA . ASN A 1 85 ? 14.630 2.879 -23.497 1.00 78.00 85 ASN A CA 1
ATOM 650 C C . ASN A 1 85 ? 13.179 2.381 -23.673 1.00 78.00 85 ASN A C 1
ATOM 652 O O . ASN A 1 85 ? 12.802 1.934 -24.751 1.00 78.00 85 ASN A O 1
ATOM 656 N N . SER A 1 86 ? 12.350 2.476 -22.632 1.00 80.19 86 SER A N 1
ATOM 657 C CA . SER A 1 86 ? 10.926 2.155 -22.704 1.00 80.19 86 SER A CA 1
ATOM 658 C C . SER A 1 86 ? 10.183 3.127 -23.629 1.00 80.19 86 SER A C 1
ATOM 660 O O . SER A 1 86 ? 10.391 4.341 -23.561 1.00 80.19 86 SER A O 1
ATOM 662 N N . HIS A 1 87 ? 9.269 2.605 -24.454 1.00 82.81 87 HIS A N 1
ATOM 663 C CA . HIS A 1 87 ? 8.414 3.417 -25.333 1.00 82.81 87 HIS A CA 1
ATOM 664 C C . HIS A 1 87 ? 7.370 4.238 -24.565 1.00 82.81 87 HIS A C 1
ATOM 666 O O . HIS A 1 87 ? 6.896 5.266 -25.048 1.00 82.81 87 HIS A O 1
ATOM 672 N N . SER A 1 88 ? 7.009 3.785 -23.368 1.00 87.44 88 SER A N 1
ATOM 673 C CA . SER A 1 88 ? 6.045 4.418 -22.475 1.00 87.44 88 SER A CA 1
ATOM 674 C C . SER A 1 88 ? 6.749 4.950 -21.224 1.00 87.44 88 SER A C 1
ATOM 676 O O . SER A 1 88 ? 7.761 4.404 -20.774 1.00 87.44 88 SER A O 1
ATOM 678 N N . LYS A 1 89 ? 6.231 6.053 -20.671 1.00 90.56 89 LYS A N 1
ATOM 679 C CA . LYS A 1 89 ? 6.761 6.658 -19.444 1.00 90.56 89 LYS A CA 1
ATOM 680 C C . LYS A 1 89 ? 6.038 6.111 -18.227 1.00 90.56 89 LYS A C 1
ATOM 682 O O . LYS A 1 89 ? 4.816 5.991 -18.251 1.00 90.56 89 LYS A O 1
ATOM 687 N N . ALA A 1 90 ? 6.778 5.878 -17.152 1.00 92.94 90 ALA A N 1
ATOM 688 C CA . ALA A 1 90 ? 6.194 5.552 -15.864 1.00 92.94 90 ALA A CA 1
ATOM 689 C C . ALA A 1 90 ? 7.082 5.974 -14.701 1.00 92.94 90 ALA A C 1
ATOM 691 O O . ALA A 1 90 ? 8.284 6.189 -14.864 1.00 92.94 90 ALA A O 1
ATOM 692 N N . SER A 1 91 ? 6.477 6.068 -13.524 1.00 94.75 91 SER A N 1
ATOM 693 C CA . SER A 1 91 ? 7.174 6.200 -12.249 1.00 94.75 91 SER A CA 1
ATOM 694 C C . SER A 1 91 ? 6.420 5.491 -11.131 1.00 94.75 91 SER A C 1
ATOM 696 O O . SER A 1 91 ? 5.195 5.370 -11.188 1.00 94.75 91 SER A O 1
ATOM 698 N N . ILE A 1 92 ? 7.166 5.026 -10.130 1.00 95.94 92 ILE A N 1
ATOM 699 C CA . ILE A 1 92 ? 6.681 4.326 -8.938 1.00 95.94 92 ILE A CA 1
ATOM 700 C C . ILE A 1 92 ? 7.031 5.155 -7.702 1.00 95.94 92 ILE A C 1
ATOM 702 O O . ILE A 1 92 ? 8.146 5.673 -7.583 1.00 95.94 92 ILE A O 1
ATOM 706 N N . TRP A 1 93 ? 6.080 5.244 -6.776 1.00 96.12 93 TRP A N 1
ATOM 707 C CA . TRP A 1 93 ? 6.134 6.135 -5.625 1.00 96.12 93 TRP A CA 1
ATOM 708 C C . TRP A 1 93 ? 5.732 5.423 -4.337 1.00 96.12 93 TRP A C 1
ATOM 710 O O . TRP A 1 93 ? 4.708 4.735 -4.297 1.00 96.12 93 TRP A O 1
ATOM 720 N N . ALA A 1 94 ? 6.501 5.652 -3.275 1.00 95.31 94 ALA A N 1
ATOM 721 C CA . ALA A 1 94 ? 6.091 5.362 -1.908 1.00 95.31 94 ALA A CA 1
ATOM 722 C C . ALA A 1 94 ? 5.420 6.603 -1.311 1.00 95.31 94 ALA A C 1
ATOM 724 O O . ALA A 1 94 ? 5.879 7.725 -1.519 1.00 95.31 94 ALA A O 1
ATOM 725 N N . ALA A 1 95 ? 4.327 6.421 -0.573 1.00 93.88 95 ALA A N 1
ATOM 726 C CA . ALA A 1 95 ? 3.764 7.509 0.218 1.00 93.88 95 ALA A CA 1
ATOM 727 C C . ALA A 1 95 ? 4.545 7.657 1.525 1.00 93.88 95 ALA A C 1
ATOM 729 O O . ALA A 1 95 ? 4.840 6.662 2.189 1.00 93.88 95 ALA A O 1
ATOM 730 N N . VAL A 1 96 ? 4.829 8.897 1.918 1.00 91.69 96 VAL A N 1
ATOM 731 C CA . VAL A 1 96 ? 5.509 9.168 3.187 1.00 91.69 96 VAL A CA 1
ATOM 732 C C . VAL A 1 96 ? 4.500 9.025 4.326 1.00 91.69 96 VAL A C 1
ATOM 734 O O . VAL A 1 96 ? 3.616 9.865 4.513 1.00 91.69 96 VAL A O 1
ATOM 737 N N . ALA A 1 97 ? 4.605 7.924 5.073 1.00 87.81 97 ALA A N 1
ATOM 738 C CA . ALA A 1 97 ? 3.788 7.690 6.254 1.00 87.81 97 ALA A CA 1
ATOM 739 C C . ALA A 1 97 ? 4.232 8.620 7.391 1.00 87.81 97 ALA A C 1
ATOM 741 O O . ALA A 1 97 ? 5.398 8.674 7.772 1.00 87.81 97 ALA A O 1
ATOM 742 N N . THR A 1 98 ? 3.278 9.353 7.953 1.00 85.75 98 THR A N 1
ATOM 743 C CA . THR A 1 98 ? 3.486 10.253 9.087 1.00 85.75 98 THR A CA 1
ATOM 744 C C . THR A 1 98 ? 2.813 9.700 10.334 1.00 85.75 98 THR A C 1
ATOM 746 O O . THR A 1 98 ? 1.649 9.288 10.273 1.00 85.75 98 THR A O 1
ATOM 749 N N . SER A 1 99 ? 3.503 9.777 11.467 1.00 84.25 99 SER A N 1
ATOM 750 C CA . SER A 1 99 ? 2.912 9.594 12.789 1.00 84.25 99 SER A CA 1
ATOM 751 C C . SER A 1 99 ? 3.035 10.895 13.574 1.00 84.25 99 SER A C 1
ATOM 753 O O . SER A 1 99 ? 4.074 11.554 13.564 1.00 84.25 99 SER A O 1
ATOM 755 N N . THR A 1 100 ? 1.946 11.304 14.206 1.00 81.75 100 THR A N 1
ATOM 756 C CA . THR A 1 100 ? 1.840 12.519 15.008 1.00 81.75 100 THR A CA 1
ATOM 757 C C . THR A 1 100 ? 1.274 12.174 16.376 1.00 81.75 100 THR A C 1
ATOM 759 O O . THR A 1 100 ? 0.780 11.075 16.603 1.00 81.75 100 THR A O 1
ATOM 762 N N . ALA A 1 101 ? 1.239 13.156 17.276 1.00 74.88 101 ALA A N 1
ATOM 763 C CA . ALA A 1 101 ? 0.559 13.013 18.556 1.00 74.88 101 ALA A CA 1
ATOM 764 C C . ALA A 1 101 ? -0.920 12.601 18.439 1.00 74.88 101 ALA A C 1
ATOM 766 O O . ALA A 1 101 ? -1.450 12.040 19.385 1.00 74.88 101 ALA A O 1
ATOM 767 N N . ARG A 1 102 ? -1.594 12.805 17.301 1.00 80.81 102 ARG A N 1
ATOM 768 C CA . ARG A 1 102 ? -3.040 12.541 17.169 1.00 80.81 102 ARG A CA 1
ATOM 769 C C . ARG A 1 102 ? -3.397 11.523 16.106 1.00 80.81 102 ARG A C 1
ATOM 771 O O . ARG A 1 102 ? -4.558 11.139 16.017 1.00 80.81 102 ARG A O 1
ATOM 778 N N . SER A 1 103 ? -2.443 11.114 15.283 1.00 88.88 103 SER A N 1
ATOM 779 C CA . SER A 1 103 ? -2.729 10.151 14.237 1.00 88.88 103 SER A CA 1
ATOM 780 C C . SER A 1 103 ? -1.509 9.390 13.776 1.00 88.88 103 SER A C 1
ATOM 782 O O . SER A 1 103 ? -0.402 9.920 13.758 1.00 88.88 103 SER A O 1
ATOM 784 N N . SER A 1 104 ? -1.746 8.156 13.355 1.00 91.56 104 SER A N 1
ATOM 785 C CA . SER A 1 104 ? -0.764 7.309 12.700 1.00 91.56 104 SER A CA 1
ATOM 786 C C . SER A 1 104 ? -1.294 6.928 11.326 1.00 91.56 104 SER A C 1
ATOM 788 O O . SER A 1 104 ? -2.447 6.510 11.195 1.00 91.56 104 SER A O 1
ATOM 790 N N . THR A 1 105 ? -0.473 7.113 10.296 1.00 92.50 105 THR A N 1
ATOM 791 C CA . THR A 1 105 ? -0.794 6.666 8.936 1.00 92.50 105 THR A CA 1
ATOM 792 C C . THR A 1 105 ? -0.031 5.398 8.597 1.00 92.50 105 THR A C 1
ATOM 794 O O . THR A 1 105 ? 1.107 5.212 9.022 1.00 92.50 105 THR A O 1
ATOM 797 N N . VAL A 1 106 ? -0.672 4.527 7.828 1.00 94.00 106 VAL A N 1
ATOM 798 C CA . VAL A 1 106 ? -0.195 3.179 7.541 1.00 94.00 106 VAL A CA 1
ATOM 799 C C . VAL A 1 106 ? -0.123 2.963 6.036 1.00 94.00 106 VAL A C 1
ATOM 801 O O . VAL A 1 106 ? -1.071 3.267 5.306 1.00 94.00 106 VAL A O 1
ATOM 804 N N . CYS A 1 107 ? 1.010 2.427 5.581 1.00 95.62 107 CYS A N 1
ATOM 805 C CA . CYS A 1 107 ? 1.232 2.055 4.191 1.00 95.62 107 CYS A CA 1
ATOM 806 C C . CYS A 1 107 ? 0.487 0.756 3.847 1.00 95.62 107 CYS A C 1
ATOM 808 O O . CYS A 1 107 ? 0.592 -0.248 4.554 1.00 95.62 107 CYS A O 1
ATOM 810 N N . LEU A 1 108 ? -0.252 0.790 2.737 1.00 97.25 108 LEU A N 1
ATOM 811 C CA . LEU A 1 108 ? -1.015 -0.337 2.190 1.00 97.25 108 LEU A CA 1
ATOM 812 C C . LEU A 1 108 ? -0.472 -0.826 0.835 1.00 97.25 108 LEU A C 1
ATOM 814 O O . LEU A 1 108 ? -1.023 -1.757 0.251 1.00 97.25 108 LEU A O 1
ATOM 818 N N . GLY A 1 109 ? 0.578 -0.179 0.326 1.00 97.56 109 GLY A N 1
ATOM 819 C CA . GLY A 1 109 ? 1.175 -0.430 -0.981 1.00 97.56 109 GLY A CA 1
ATOM 820 C C . GLY A 1 109 ? 1.684 0.855 -1.637 1.00 97.56 109 GLY A C 1
ATOM 821 O O . GLY A 1 109 ? 1.492 1.961 -1.128 1.00 97.56 109 GLY A O 1
ATOM 822 N N . HIS A 1 110 ? 2.345 0.690 -2.777 1.00 97.62 110 HIS A N 1
ATOM 823 C CA . HIS A 1 110 ? 2.903 1.778 -3.574 1.00 97.62 110 HIS A CA 1
ATOM 824 C C . HIS A 1 110 ? 1.950 2.251 -4.675 1.00 97.62 110 HIS A C 1
ATOM 826 O O . HIS A 1 110 ? 0.908 1.650 -4.948 1.00 97.62 110 HIS A O 1
ATOM 832 N N . TYR A 1 111 ? 2.338 3.355 -5.306 1.00 96.38 111 TYR A N 1
ATOM 833 C CA . TYR A 1 111 ? 1.581 4.049 -6.341 1.00 96.38 111 TYR A CA 1
ATOM 834 C C . TYR A 1 111 ? 2.388 4.111 -7.631 1.00 96.38 111 TYR A C 1
ATOM 836 O O . TYR A 1 111 ? 3.620 4.075 -7.603 1.00 96.38 111 TYR A O 1
ATOM 844 N N . ALA A 1 112 ? 1.707 4.266 -8.764 1.00 94.75 112 ALA A N 1
ATOM 845 C CA . ALA A 1 112 ? 2.366 4.509 -10.039 1.00 94.75 112 ALA A CA 1
ATOM 846 C C . ALA A 1 112 ? 1.662 5.586 -10.860 1.00 94.75 112 ALA A C 1
ATOM 848 O O . ALA A 1 112 ? 0.462 5.833 -10.731 1.00 94.75 112 ALA A O 1
ATOM 849 N N . SER A 1 113 ? 2.439 6.222 -11.728 1.00 92.75 113 SER A N 1
ATOM 850 C CA . SER A 1 113 ? 1.996 7.275 -12.634 1.00 92.75 113 SER A CA 1
ATOM 851 C C . SER A 1 113 ? 2.520 6.988 -14.035 1.00 92.75 113 SER A C 1
ATOM 853 O O . SER A 1 113 ? 3.669 6.581 -14.183 1.00 92.75 113 SER A O 1
ATOM 855 N N . ALA A 1 114 ? 1.716 7.254 -15.069 1.00 90.94 114 ALA A N 1
ATOM 856 C CA . ALA A 1 114 ? 2.112 7.152 -16.485 1.00 90.94 114 ALA A CA 1
ATOM 857 C C . ALA A 1 114 ? 2.979 8.350 -16.942 1.00 90.94 114 ALA A C 1
ATOM 859 O O . ALA A 1 114 ? 2.983 8.771 -18.098 1.00 90.94 114 ALA A O 1
ATOM 860 N N . SER A 1 115 ? 3.673 8.972 -15.995 1.00 85.94 115 SER A N 1
ATOM 861 C CA . SER A 1 115 ? 4.557 10.115 -16.187 1.00 85.94 115 SER A CA 1
ATOM 862 C C . SER A 1 115 ? 5.744 9.976 -15.241 1.00 85.94 115 SER A C 1
ATOM 864 O O . SER A 1 115 ? 5.689 9.187 -14.305 1.00 85.94 115 SER A O 1
ATOM 866 N N . SER A 1 116 ? 6.810 10.742 -15.455 1.00 76.81 116 SER A N 1
ATOM 867 C CA . SER A 1 116 ? 7.966 10.788 -14.539 1.00 76.81 116 SER A CA 1
ATOM 868 C C . SER A 1 116 ? 7.826 11.863 -13.450 1.00 76.81 116 SER A C 1
ATOM 870 O O . SER A 1 116 ? 8.773 12.132 -12.715 1.00 76.81 116 SER A O 1
ATOM 872 N N . THR A 1 117 ? 6.667 12.521 -13.378 1.00 79.38 117 THR A N 1
ATOM 873 C CA . THR A 1 117 ? 6.358 13.593 -12.423 1.00 79.38 117 THR A CA 1
ATOM 874 C C . THR A 1 117 ? 5.507 13.070 -11.274 1.00 79.38 117 THR A C 1
ATOM 876 O O . THR A 1 117 ? 4.830 12.052 -11.434 1.00 79.38 117 THR A O 1
ATOM 879 N N . ASN A 1 118 ? 5.519 13.793 -10.147 1.00 71.00 118 ASN A N 1
ATOM 880 C CA . ASN A 1 118 ? 4.731 13.461 -8.958 1.00 71.00 118 ASN A CA 1
ATOM 881 C C . ASN A 1 118 ? 3.290 13.070 -9.327 1.00 71.00 118 ASN A C 1
ATOM 883 O O . ASN A 1 118 ? 2.690 13.721 -10.196 1.00 71.00 118 ASN A O 1
ATOM 887 N N . PRO A 1 119 ? 2.708 12.066 -8.644 1.00 72.38 119 PRO A N 1
ATOM 888 C CA . PRO A 1 119 ? 1.282 11.812 -8.724 1.00 72.38 119 PRO A CA 1
ATOM 889 C C . PRO A 1 119 ? 0.522 13.111 -8.422 1.00 72.38 119 PRO A C 1
ATOM 891 O O . PRO A 1 119 ? 0.956 13.907 -7.580 1.00 72.38 119 PRO A O 1
ATOM 894 N N . PRO A 1 120 ? -0.579 13.391 -9.130 1.00 63.75 120 PRO A N 1
ATOM 895 C CA . PRO A 1 120 ? -1.274 14.658 -8.982 1.00 63.75 120 PRO A CA 1
ATOM 896 C C . PRO A 1 120 ? -1.766 14.852 -7.538 1.00 63.75 120 PRO A C 1
ATOM 898 O O . PRO A 1 120 ? -2.661 14.156 -7.077 1.00 63.75 120 PRO A O 1
ATOM 901 N N . HIS A 1 121 ? -1.263 15.885 -6.850 1.00 57.12 121 HIS A N 1
ATOM 902 C CA . HIS A 1 121 ? -1.700 16.261 -5.491 1.00 57.12 121 HIS A CA 1
ATOM 903 C C . HIS A 1 121 ? -3.192 16.629 -5.393 1.00 57.12 121 HIS A C 1
ATOM 905 O O . HIS A 1 121 ? -3.739 16.759 -4.299 1.00 57.12 121 HIS A O 1
ATOM 911 N N . LYS A 1 122 ? -3.861 16.854 -6.527 1.00 54.25 122 LYS A N 1
ATOM 912 C CA . LYS A 1 122 ? -5.287 17.167 -6.596 1.00 54.25 122 LYS A CA 1
ATOM 913 C C . LYS A 1 122 ? -5.989 16.095 -7.400 1.00 54.25 122 LYS A C 1
ATOM 915 O O . LYS A 1 122 ? -6.081 16.163 -8.623 1.00 54.25 122 LYS A O 1
ATOM 920 N N . CYS A 1 123 ? -6.530 15.140 -6.676 1.00 55.94 123 CYS A N 1
ATOM 921 C CA . CYS A 1 123 ? -7.513 14.227 -7.200 1.00 55.94 123 CYS A CA 1
ATOM 922 C C . CYS A 1 123 ? -8.824 15.004 -7.400 1.00 55.94 123 CYS A C 1
ATOM 924 O O . CYS A 1 123 ? -9.472 15.432 -6.446 1.00 55.94 123 CYS A O 1
ATOM 926 N N . ARG A 1 124 ? -9.188 15.276 -8.656 1.00 50.44 124 ARG A N 1
ATOM 927 C CA . ARG A 1 124 ? -10.569 15.643 -8.977 1.00 50.44 124 ARG A CA 1
ATOM 928 C C . ARG A 1 124 ? -11.330 14.328 -9.011 1.00 50.44 124 ARG A C 1
ATOM 930 O O . ARG A 1 124 ? -10.999 13.490 -9.840 1.00 50.44 124 ARG A O 1
ATOM 937 N N . SER A 1 125 ? -12.318 14.161 -8.139 1.00 46.56 125 SER A N 1
ATOM 938 C CA . SER A 1 125 ? -13.145 12.956 -7.941 1.00 46.56 125 SER A CA 1
ATOM 939 C C . SER A 1 125 ? -13.989 12.537 -9.163 1.00 46.56 125 SER A C 1
ATOM 941 O O . SER A 1 125 ? -15.036 11.913 -9.029 1.00 46.56 125 SER A O 1
ATOM 943 N N . ALA A 1 126 ? -13.590 12.921 -10.373 1.00 38.44 126 ALA A N 1
ATOM 944 C CA . ALA A 1 126 ? -14.284 12.624 -11.609 1.00 38.44 126 ALA A CA 1
ATOM 945 C C . ALA A 1 126 ? -13.808 11.265 -12.149 1.00 38.44 126 ALA A C 1
ATOM 947 O O . ALA A 1 126 ? -12.980 11.205 -13.056 1.00 38.44 126 ALA A O 1
ATOM 948 N N . GLY A 1 127 ? -14.308 10.169 -11.573 1.00 54.16 127 GLY A N 1
ATOM 949 C CA . GLY A 1 127 ? -14.071 8.815 -12.080 1.00 54.16 127 GLY A CA 1
ATOM 950 C C . GLY A 1 127 ? -14.321 7.708 -11.055 1.00 54.16 127 GLY A C 1
ATOM 951 O O . GLY A 1 127 ? -14.597 7.973 -9.891 1.00 54.16 127 GLY A O 1
ATOM 952 N N . ALA A 1 128 ? -14.212 6.452 -11.503 1.00 56.41 128 ALA A N 1
ATOM 953 C CA . ALA A 1 128 ? -14.274 5.268 -10.636 1.00 56.41 128 ALA A CA 1
ATOM 954 C C . ALA A 1 128 ? -13.009 5.085 -9.773 1.00 56.41 128 ALA A C 1
ATOM 956 O O . ALA A 1 128 ? -13.042 4.373 -8.773 1.00 56.41 128 ALA A O 1
ATOM 957 N N . LEU A 1 129 ? -11.899 5.730 -10.151 1.00 64.69 129 LEU A N 1
ATOM 958 C CA . LEU A 1 129 ? -10.688 5.782 -9.341 1.00 64.69 129 LEU A CA 1
ATOM 959 C C . LEU A 1 129 ? -10.768 6.949 -8.360 1.00 64.69 129 LEU A C 1
ATOM 961 O O . LEU A 1 129 ? -10.999 8.085 -8.771 1.00 64.69 129 LEU A O 1
ATOM 965 N N . GLY A 1 130 ? -10.552 6.648 -7.079 1.00 72.12 130 GLY A N 1
ATOM 966 C CA . GLY A 1 130 ? -10.395 7.643 -6.027 1.00 72.12 130 GLY A CA 1
ATOM 967 C C . GLY A 1 130 ? -9.012 8.288 -6.071 1.00 72.12 130 GLY A C 1
ATOM 968 O O . GLY A 1 130 ? -8.441 8.496 -7.141 1.00 72.12 130 GLY A O 1
ATOM 969 N N . CYS A 1 131 ? -8.475 8.610 -4.899 1.00 82.50 131 CYS A N 1
ATOM 970 C CA . CYS A 1 131 ? -7.233 9.360 -4.728 1.00 82.50 131 CYS A CA 1
ATOM 971 C C . CYS A 1 131 ? -6.188 8.500 -4.026 1.00 82.50 131 CYS A C 1
ATOM 973 O O . CYS A 1 131 ? -6.550 7.671 -3.190 1.00 82.50 131 CYS A O 1
ATOM 975 N N . GLU A 1 132 ? -4.905 8.737 -4.300 1.00 89.44 132 GLU A N 1
ATOM 976 C CA . GLU A 1 132 ? -3.808 8.120 -3.556 1.00 89.44 132 GLU A CA 1
ATOM 977 C C . GLU A 1 132 ? -3.988 8.426 -2.065 1.00 89.44 132 GLU A C 1
ATOM 979 O O . GLU A 1 132 ? -3.963 9.591 -1.654 1.00 89.44 132 GLU A O 1
ATOM 984 N N . SER A 1 133 ? -4.240 7.392 -1.260 1.00 91.38 133 SER A N 1
ATOM 985 C CA . SER A 1 133 ? -4.660 7.555 0.133 1.00 91.38 133 SER A CA 1
ATOM 986 C C . SER A 1 133 ? -4.011 6.524 1.047 1.00 91.38 133 SER A C 1
ATOM 988 O O . SER A 1 133 ? -3.994 5.333 0.750 1.00 91.38 133 SER A O 1
ATOM 990 N N . LEU A 1 134 ? -3.545 6.986 2.205 1.00 92.50 134 LEU A N 1
ATOM 991 C CA . LEU A 1 134 ? -3.110 6.142 3.314 1.00 92.50 134 LEU A CA 1
ATOM 992 C C . LEU A 1 134 ? -4.286 5.837 4.241 1.00 92.50 134 LEU A C 1
ATOM 994 O O . LEU A 1 134 ? -5.225 6.629 4.362 1.00 92.50 134 LEU A O 1
ATOM 998 N N . LEU A 1 135 ? -4.198 4.715 4.951 1.00 95.12 135 LEU A N 1
ATOM 999 C CA . LEU A 1 135 ? -5.069 4.455 6.090 1.00 95.12 135 LEU A CA 1
ATOM 1000 C C . LEU A 1 135 ? -4.567 5.265 7.286 1.00 95.12 135 LEU A C 1
ATOM 1002 O O . LEU A 1 135 ? -3.396 5.176 7.640 1.00 95.12 135 LEU A O 1
ATOM 1006 N N . GLU A 1 136 ? -5.435 6.054 7.904 1.00 94.12 136 GLU A N 1
ATOM 1007 C CA . GLU A 1 136 ? -5.132 6.853 9.087 1.00 94.12 136 GLU A CA 1
ATOM 1008 C C . GLU A 1 136 ? -5.970 6.374 10.271 1.00 94.12 136 GLU A C 1
ATOM 1010 O O . GLU A 1 136 ? -7.196 6.280 10.181 1.00 94.12 136 GLU A O 1
ATOM 1015 N N . LEU A 1 137 ? -5.304 6.133 11.398 1.00 93.12 137 LEU A N 1
ATOM 1016 C CA . LEU A 1 137 ? -5.933 6.003 12.705 1.00 93.12 137 LEU A CA 1
ATOM 1017 C C . LEU A 1 137 ? -5.740 7.328 13.431 1.00 93.12 137 LEU A C 1
ATOM 1019 O O . LEU A 1 137 ? -4.603 7.733 13.664 1.00 93.12 137 LEU A O 1
ATOM 1023 N N . ALA A 1 138 ? -6.834 8.006 13.763 1.00 90.75 138 ALA A N 1
ATOM 1024 C CA . ALA A 1 138 ? -6.820 9.311 14.408 1.00 90.75 138 ALA A CA 1
ATOM 1025 C C . ALA A 1 138 ? -7.565 9.278 15.746 1.00 90.75 138 ALA A C 1
ATOM 1027 O O . ALA A 1 138 ? -8.717 8.857 15.809 1.00 90.75 138 ALA A O 1
ATOM 1028 N N . ASP A 1 139 ? -6.923 9.776 16.798 1.00 88.56 139 ASP A N 1
ATOM 1029 C CA . ASP A 1 139 ? -7.537 10.013 18.104 1.00 88.56 139 ASP A CA 1
ATOM 1030 C C . ASP A 1 139 ? -8.365 11.305 18.060 1.00 88.56 139 ASP A C 1
ATOM 1032 O O . ASP A 1 139 ? -7.837 12.399 17.828 1.00 88.56 139 ASP A O 1
ATOM 1036 N N . THR A 1 140 ? -9.677 11.184 18.268 1.00 84.81 140 THR A N 1
ATOM 1037 C CA . THR A 1 140 ? -10.606 12.318 18.217 1.00 84.81 140 THR A CA 1
ATOM 1038 C C . THR A 1 140 ? -10.692 13.115 19.519 1.00 84.81 140 THR A C 1
ATOM 1040 O O . THR A 1 140 ? -11.257 14.206 19.500 1.00 84.81 140 THR A O 1
ATOM 1043 N N . GLN A 1 141 ? -10.176 12.603 20.642 1.00 77.38 141 GLN A N 1
ATOM 1044 C CA . GLN A 1 141 ? -10.275 13.260 21.957 1.00 77.38 141 GLN A CA 1
ATOM 1045 C C . GLN A 1 141 ? -9.114 14.211 22.246 1.00 77.38 141 GLN A C 1
ATOM 1047 O O . GLN A 1 141 ? -9.237 15.125 23.064 1.00 77.38 141 GLN A O 1
ATOM 1052 N N . GLN A 1 142 ? -7.979 14.040 21.573 1.00 67.38 142 GLN A N 1
ATOM 1053 C CA . GLN A 1 142 ? -6.859 14.953 21.748 1.00 67.38 142 GLN A CA 1
ATOM 1054 C C . GLN A 1 142 ? -7.144 16.325 21.126 1.00 67.38 142 GLN A C 1
ATOM 1056 O O . GLN A 1 142 ? -7.093 16.525 19.910 1.00 67.38 142 GLN A O 1
ATOM 1061 N N . SER A 1 143 ? -7.424 17.288 22.005 1.00 58.53 143 SER A N 1
ATOM 1062 C CA . SER A 1 143 ? -7.625 18.695 21.664 1.00 58.53 143 SER A CA 1
ATOM 1063 C C . SER A 1 143 ? -6.366 19.327 21.066 1.00 58.53 143 SER A C 1
ATOM 1065 O O . SER A 1 143 ? -5.251 19.094 21.534 1.00 58.53 143 SER A O 1
ATOM 1067 N N . LEU A 1 144 ? -6.565 20.221 20.090 1.00 56.31 144 LEU A N 1
ATOM 1068 C CA . LEU A 1 144 ? -5.527 21.073 19.493 1.00 56.31 144 LEU A CA 1
ATOM 1069 C C . LEU A 1 144 ? -4.789 21.952 20.515 1.00 56.31 144 LEU A C 1
ATOM 1071 O O . LEU A 1 144 ? -3.772 22.528 20.162 1.00 56.31 144 LEU A O 1
ATOM 1075 N N . PHE A 1 145 ? -5.283 22.070 21.749 1.00 56.31 145 PHE A N 1
ATOM 1076 C CA . PHE A 1 145 ? -4.681 22.889 22.804 1.00 56.31 145 PHE A CA 1
ATOM 1077 C C . PHE A 1 145 ? -3.837 22.089 23.812 1.00 56.31 145 PHE A C 1
ATOM 1079 O O . PHE A 1 145 ? -3.163 22.694 24.639 1.00 56.31 145 PHE A O 1
ATOM 1086 N N . ASN A 1 146 ? -3.819 20.752 23.726 1.00 54.31 146 ASN A N 1
ATOM 1087 C CA . ASN A 1 146 ? -3.000 19.881 24.579 1.00 54.31 146 ASN A CA 1
ATOM 1088 C C . ASN A 1 146 ? -1.809 19.322 23.779 1.00 54.31 146 ASN A C 1
ATOM 1090 O O . ASN A 1 146 ? -1.764 18.154 23.405 1.00 54.31 146 ASN A O 1
ATOM 1094 N N . PHE A 1 147 ? -0.820 20.177 23.508 1.00 52.12 147 PHE A N 1
ATOM 1095 C CA . PHE A 1 147 ? 0.374 19.862 22.704 1.00 52.12 147 PHE A CA 1
ATOM 1096 C C . PHE A 1 147 ? 1.397 18.931 23.380 1.00 52.12 147 PHE A C 1
ATOM 1098 O O . PHE A 1 147 ? 2.460 18.680 22.817 1.00 52.12 147 PHE A O 1
ATOM 1105 N N . GLN A 1 148 ? 1.118 18.431 24.585 1.00 50.31 148 GLN A N 1
ATOM 1106 C CA . GLN A 1 148 ? 2.159 17.875 25.453 1.00 50.31 148 GLN A CA 1
ATOM 1107 C C . GLN A 1 148 ? 2.191 16.345 25.534 1.00 50.31 148 GLN A C 1
ATOM 1109 O O . GLN A 1 148 ? 3.009 15.796 26.263 1.00 50.31 148 GLN A O 1
ATOM 1114 N N . THR A 1 149 ? 1.336 15.638 24.791 1.00 50.16 149 THR A N 1
ATOM 1115 C CA . THR A 1 149 ? 1.293 14.168 24.837 1.00 50.16 149 THR A CA 1
ATOM 1116 C C . THR A 1 149 ? 1.442 13.600 23.434 1.00 50.16 149 THR A C 1
ATOM 1118 O O . THR A 1 149 ? 0.546 13.728 22.609 1.00 50.16 149 THR A O 1
ATOM 1121 N N . SER A 1 150 ? 2.586 12.982 23.143 1.00 52.56 150 SER A N 1
ATOM 1122 C CA . SER A 1 150 ? 2.714 12.094 21.989 1.00 52.56 150 SER A CA 1
ATOM 1123 C C . SER A 1 150 ? 1.765 10.906 22.186 1.00 52.56 150 SER A C 1
ATOM 1125 O O . SER A 1 150 ? 1.760 10.293 23.253 1.00 52.56 150 SER A O 1
ATOM 1127 N N . SER A 1 151 ? 0.949 10.547 21.189 1.00 58.00 151 SER A N 1
ATOM 1128 C CA . SER A 1 151 ? 0.159 9.307 21.236 1.00 58.00 151 SER A CA 1
ATOM 1129 C C . SER A 1 151 ? 1.041 8.094 20.971 1.00 58.00 151 SER A C 1
ATOM 1131 O O . SER A 1 151 ? 0.869 7.356 20.003 1.00 58.00 151 SER A O 1
ATOM 1133 N N . SER A 1 152 ? 1.954 7.823 21.901 1.00 66.38 152 SER A N 1
ATOM 1134 C CA . SER A 1 152 ? 2.636 6.530 21.982 1.00 66.38 152 SER A CA 1
ATOM 1135 C C . SER A 1 152 ? 1.647 5.356 22.001 1.00 66.38 152 SER A C 1
ATOM 1137 O O . SER A 1 152 ? 2.006 4.251 21.619 1.00 66.38 152 SER A O 1
ATOM 1139 N N . TRP A 1 153 ? 0.390 5.595 22.389 1.00 79.38 153 TRP A N 1
ATOM 1140 C CA . TRP A 1 153 ? -0.655 4.582 22.489 1.00 79.38 153 TRP A CA 1
ATOM 1141 C C . TRP A 1 153 ? -1.331 4.203 21.157 1.00 79.38 153 TRP A C 1
ATOM 1143 O O . TRP A 1 153 ? -1.934 3.135 21.091 1.00 79.38 153 TRP A O 1
ATOM 1153 N N . LEU A 1 154 ? -1.217 5.009 20.087 1.00 85.38 154 LEU A N 1
ATOM 1154 C CA . LEU A 1 154 ? -1.774 4.633 18.776 1.00 85.38 154 LEU A CA 1
ATOM 1155 C C . LEU A 1 154 ? -0.939 3.554 18.075 1.00 85.38 154 LEU A C 1
ATOM 1157 O O . LEU A 1 154 ? -1.494 2.759 17.320 1.00 85.38 154 LEU A O 1
ATOM 1161 N N . ALA A 1 155 ? 0.373 3.503 18.322 1.00 84.50 155 ALA A N 1
ATOM 1162 C CA . ALA A 1 155 ? 1.246 2.498 17.716 1.00 84.50 155 ALA A CA 1
ATOM 1163 C C . ALA A 1 155 ? 0.865 1.056 18.126 1.00 84.50 155 ALA A C 1
ATOM 1165 O O . ALA A 1 155 ? 0.609 0.260 17.223 1.00 84.50 155 ALA A O 1
ATOM 1166 N N . PRO A 1 156 ? 0.671 0.734 19.423 1.00 85.88 156 PRO A N 1
ATOM 1167 C CA . PRO A 1 156 ? 0.154 -0.571 19.842 1.00 85.88 156 PRO A CA 1
ATOM 1168 C C . PRO A 1 156 ? -1.194 -0.940 19.210 1.00 85.88 156 PRO A C 1
ATOM 1170 O O . PRO A 1 156 ? -1.449 -2.107 18.923 1.00 85.88 156 PRO A O 1
ATOM 1173 N N . ILE A 1 157 ? -2.068 0.042 18.962 1.00 87.88 157 ILE A N 1
ATOM 1174 C CA . ILE A 1 157 ? -3.364 -0.193 18.306 1.00 87.88 157 ILE A CA 1
ATOM 1175 C C . ILE A 1 157 ? -3.174 -0.552 16.839 1.00 87.88 157 ILE A C 1
ATOM 1177 O O . ILE A 1 157 ? -3.784 -1.506 16.363 1.00 87.88 157 ILE A O 1
ATOM 1181 N N . VAL A 1 158 ? -2.319 0.183 16.124 1.00 88.88 158 VAL A N 1
ATOM 1182 C CA . VAL A 1 158 ? -1.955 -0.175 14.749 1.00 88.88 158 VAL A CA 1
ATOM 1183 C C . VAL A 1 158 ? -1.421 -1.602 14.718 1.00 88.88 158 VAL A C 1
ATOM 1185 O O . VAL A 1 158 ? -1.910 -2.394 13.927 1.00 88.88 158 VAL A O 1
ATOM 1188 N N . GLU A 1 159 ? -0.494 -1.956 15.603 1.00 88.12 159 GLU A N 1
ATOM 1189 C CA . GLU A 1 159 ? 0.090 -3.303 15.656 1.00 88.12 159 GLU A CA 1
ATOM 1190 C C . GLU A 1 159 ? -0.932 -4.397 15.994 1.00 88.12 159 GLU A C 1
ATOM 1192 O O . GLU A 1 159 ? -0.824 -5.507 15.480 1.00 88.12 159 GLU A O 1
ATOM 1197 N N . SER A 1 160 ? -1.950 -4.082 16.800 1.00 87.69 160 SER A N 1
ATOM 1198 C CA . SER A 1 160 ? -2.987 -5.044 17.198 1.00 87.69 160 SER A CA 1
ATOM 1199 C C . SER A 1 160 ? -4.015 -5.318 16.095 1.00 87.69 160 SER A C 1
ATOM 1201 O O . SER A 1 160 ? -4.530 -6.429 15.999 1.00 87.69 160 SER A O 1
ATOM 1203 N N . PHE A 1 161 ? -4.343 -4.319 15.267 1.00 90.31 161 PHE A N 1
ATOM 1204 C CA . PHE A 1 161 ? -5.408 -4.435 14.257 1.00 90.31 161 PHE A CA 1
ATOM 1205 C C . PHE A 1 161 ? -4.902 -4.511 12.818 1.00 90.31 161 PHE A C 1
ATOM 1207 O O . PHE A 1 161 ? -5.640 -4.944 11.936 1.00 90.31 161 PHE A O 1
ATOM 1214 N N . LEU A 1 162 ? -3.672 -4.072 12.562 1.00 94.25 162 LEU A N 1
ATOM 1215 C CA . LEU A 1 162 ? -3.046 -4.020 11.248 1.00 94.25 162 LEU A CA 1
ATOM 1216 C C . LEU A 1 162 ? -1.713 -4.757 11.323 1.00 94.25 162 LEU A C 1
ATOM 1218 O O . LEU A 1 162 ? -0.692 -4.216 11.747 1.00 94.25 162 LEU A O 1
ATOM 1222 N N . VAL A 1 163 ? -1.737 -6.014 10.903 1.00 95.31 163 VAL A N 1
ATOM 1223 C CA . VAL A 1 163 ? -0.600 -6.924 11.052 1.00 95.31 163 VAL A CA 1
ATOM 1224 C C . VAL A 1 163 ? 0.380 -6.783 9.883 1.00 95.31 163 VAL A C 1
ATOM 1226 O O . VAL A 1 163 ? -0.040 -6.499 8.757 1.00 95.31 163 VAL A O 1
ATOM 1229 N N . PRO A 1 164 ? 1.694 -6.975 10.092 1.00 97.19 164 PRO A N 1
ATOM 1230 C CA . PRO A 1 164 ? 2.614 -7.169 8.976 1.00 97.19 164 PRO A CA 1
ATOM 1231 C C . PRO A 1 164 ? 2.232 -8.422 8.159 1.00 97.19 164 PRO A C 1
ATOM 1233 O O . PRO A 1 164 ? 1.598 -9.340 8.689 1.00 97.19 164 PRO A O 1
ATOM 1236 N N . PRO A 1 165 ? 2.602 -8.491 6.868 1.00 97.94 165 PRO A N 1
ATOM 1237 C CA . PRO A 1 165 ? 2.523 -9.738 6.117 1.00 97.94 165 PRO A CA 1
ATOM 1238 C C . PRO A 1 165 ? 3.402 -10.827 6.747 1.00 97.94 165 PRO A C 1
ATOM 1240 O O . PRO A 1 165 ? 4.346 -10.533 7.470 1.00 97.94 165 PRO A O 1
ATOM 1243 N N . VAL A 1 166 ? 3.127 -12.094 6.429 1.00 97.88 166 VAL A N 1
ATOM 1244 C CA . VAL A 1 166 ? 3.966 -13.238 6.838 1.00 97.88 166 VAL A CA 1
ATOM 1245 C C . VAL A 1 166 ? 5.311 -13.210 6.111 1.00 97.88 166 VAL A C 1
ATOM 1247 O O . VAL A 1 166 ? 6.342 -13.579 6.666 1.00 97.88 166 VAL A O 1
ATOM 1250 N N . ARG A 1 167 ? 5.297 -12.788 4.842 1.00 97.31 167 ARG A N 1
ATOM 1251 C CA . ARG A 1 167 ? 6.490 -12.545 4.026 1.00 97.31 167 ARG A CA 1
ATOM 1252 C C . ARG A 1 167 ? 6.171 -11.618 2.858 1.00 97.31 167 ARG A C 1
ATOM 1254 O O . ARG A 1 167 ? 5.013 -11.477 2.465 1.00 97.31 167 ARG A O 1
ATOM 1261 N N . LEU A 1 168 ? 7.222 -11.074 2.258 1.00 97.81 168 LEU A N 1
ATOM 1262 C CA . LEU A 1 168 ? 7.181 -10.397 0.965 1.00 97.81 168 LEU A CA 1
ATOM 1263 C C . LEU A 1 168 ? 7.743 -11.345 -0.101 1.00 97.81 168 LEU A C 1
ATOM 1265 O O . LEU A 1 168 ? 8.888 -11.779 -0.004 1.00 97.81 168 LEU A O 1
ATOM 1269 N N . ALA A 1 169 ? 6.932 -11.705 -1.094 1.00 96.31 169 ALA A N 1
ATOM 1270 C CA . ALA A 1 169 ? 7.334 -12.569 -2.198 1.00 96.3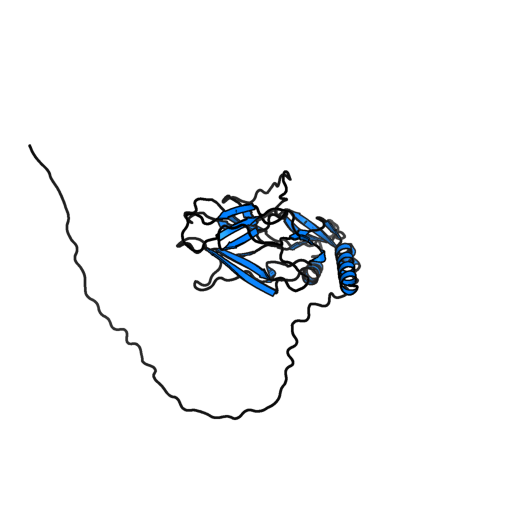1 169 ALA A CA 1
ATOM 1271 C C . ALA A 1 169 ? 7.680 -11.722 -3.427 1.00 96.31 169 ALA A C 1
ATOM 1273 O O . ALA A 1 169 ? 6.849 -10.944 -3.891 1.00 96.31 169 ALA A O 1
ATOM 1274 N N . GLN A 1 170 ? 8.890 -11.867 -3.970 1.00 96.19 170 GLN A N 1
ATOM 1275 C CA . GLN A 1 170 ? 9.251 -11.172 -5.205 1.00 96.19 170 GLN A CA 1
ATOM 1276 C C . GLN A 1 170 ? 8.428 -11.732 -6.369 1.00 96.19 170 GLN A C 1
ATOM 1278 O O . GLN A 1 170 ? 8.525 -12.920 -6.676 1.00 96.19 170 GLN A O 1
ATOM 1283 N N . CYS A 1 171 ? 7.646 -10.882 -7.032 1.00 94.56 171 CYS A N 1
ATOM 1284 C CA . CYS A 1 171 ? 6.815 -11.280 -8.171 1.00 94.56 171 CYS A CA 1
ATOM 1285 C C . CYS A 1 171 ? 7.382 -10.811 -9.518 1.00 94.56 171 CYS A C 1
ATOM 1287 O O . CYS A 1 171 ? 7.072 -11.398 -10.554 1.00 94.56 171 CYS A O 1
ATOM 1289 N N . TRP A 1 172 ? 8.227 -9.774 -9.523 1.00 95.25 172 TRP A N 1
ATOM 1290 C CA . TRP A 1 172 ? 8.823 -9.243 -10.747 1.00 95.25 172 TRP A CA 1
ATOM 1291 C C . TRP A 1 172 ? 10.074 -8.397 -10.475 1.00 95.25 172 TRP A C 1
ATOM 1293 O O . TRP A 1 172 ? 10.265 -7.887 -9.370 1.00 95.25 172 TRP A O 1
ATOM 1303 N N . SER A 1 173 ? 10.927 -8.228 -11.489 1.00 93.44 173 SER A N 1
ATOM 1304 C CA . SER A 1 173 ? 12.039 -7.278 -11.454 1.00 93.44 173 SER A CA 1
ATOM 1305 C C . SER A 1 173 ? 12.419 -6.751 -12.837 1.00 93.44 173 SER A C 1
ATOM 1307 O O . SER A 1 173 ? 12.283 -7.442 -13.850 1.00 93.44 173 SER A O 1
ATOM 1309 N N . LYS A 1 174 ? 12.963 -5.530 -12.866 1.00 90.00 174 LYS A N 1
ATOM 1310 C CA . LYS A 1 174 ? 13.596 -4.931 -14.042 1.00 90.00 174 LYS A CA 1
ATOM 1311 C C . LYS A 1 174 ? 15.005 -4.490 -13.706 1.00 90.00 174 LYS A C 1
ATOM 1313 O O . LYS A 1 174 ? 15.222 -3.618 -12.864 1.00 90.00 174 LYS A O 1
ATOM 1318 N N . ARG A 1 175 ? 15.956 -5.077 -14.429 1.00 87.62 175 ARG A N 1
ATOM 1319 C CA . ARG A 1 175 ? 17.372 -4.729 -14.365 1.00 87.62 175 ARG A CA 1
ATOM 1320 C C . ARG A 1 175 ? 17.790 -4.144 -15.708 1.00 87.62 175 ARG A C 1
ATOM 1322 O O . ARG A 1 175 ? 17.764 -4.840 -16.719 1.00 87.62 175 ARG A O 1
ATOM 1329 N N . SE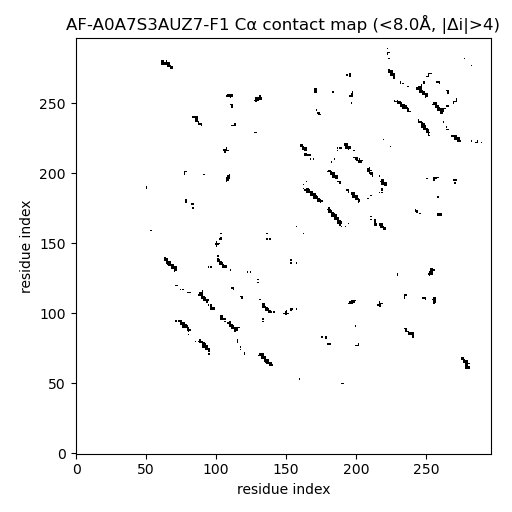R A 1 176 ? 18.179 -2.875 -15.708 1.00 81.06 176 SER A N 1
ATOM 1330 C CA . SER A 1 176 ? 18.684 -2.177 -16.893 1.00 81.06 176 SER A CA 1
ATOM 1331 C C . SER A 1 176 ? 20.088 -1.663 -16.601 1.00 81.06 176 SER A C 1
ATOM 1333 O O . SER A 1 176 ? 20.321 -1.042 -15.566 1.00 81.06 176 SER A O 1
ATOM 1335 N N . ARG A 1 177 ? 21.047 -1.939 -17.495 1.00 77.56 177 ARG A N 1
ATOM 1336 C CA . ARG A 1 177 ? 22.451 -1.544 -17.291 1.00 77.56 177 ARG A CA 1
ATOM 1337 C C . ARG A 1 177 ? 22.569 -0.029 -17.117 1.00 77.56 177 ARG A C 1
ATOM 1339 O O . ARG A 1 177 ? 22.064 0.726 -17.942 1.00 77.56 177 ARG A O 1
ATOM 1346 N N . GLY A 1 178 ? 23.266 0.395 -16.063 1.00 77.25 178 GLY A N 1
ATOM 1347 C CA . GLY A 1 178 ? 23.499 1.811 -15.762 1.00 77.25 178 GLY A CA 1
ATOM 1348 C C . GLY A 1 178 ? 22.252 2.585 -15.319 1.00 77.25 178 GLY A C 1
ATOM 1349 O O . GLY A 1 178 ? 22.310 3.807 -15.252 1.00 77.25 178 GLY A O 1
ATOM 1350 N N . GLN A 1 179 ? 21.140 1.899 -15.037 1.00 82.69 179 GLN A N 1
ATOM 1351 C CA . GLN A 1 179 ? 19.893 2.499 -14.566 1.00 82.69 179 GLN A CA 1
ATOM 1352 C C . GLN A 1 179 ? 19.490 1.923 -13.213 1.00 82.69 179 GLN A C 1
ATOM 1354 O O . GLN A 1 179 ? 19.919 0.832 -12.829 1.00 82.69 179 GLN A O 1
ATOM 1359 N N . ARG A 1 180 ? 18.629 2.653 -12.498 1.00 85.94 180 ARG A N 1
ATOM 1360 C CA . ARG A 1 180 ? 18.079 2.187 -11.225 1.00 85.94 180 ARG A CA 1
ATOM 1361 C C . ARG A 1 180 ? 17.227 0.939 -11.464 1.00 85.94 180 ARG A C 1
ATOM 1363 O O . ARG A 1 180 ? 16.315 0.950 -12.293 1.00 85.94 180 ARG A O 1
ATOM 1370 N N . GLN A 1 181 ? 17.552 -0.134 -10.753 1.00 90.75 181 GLN A N 1
ATOM 1371 C CA . GLN A 1 181 ? 16.808 -1.388 -10.803 1.00 90.75 181 GLN A CA 1
ATOM 1372 C C . GLN A 1 181 ? 15.514 -1.253 -9.999 1.00 90.75 181 GLN A C 1
ATOM 1374 O O . GLN A 1 181 ? 15.420 -0.410 -9.104 1.00 90.75 181 GLN A O 1
ATOM 1379 N N . VAL A 1 182 ? 14.517 -2.072 -10.320 1.00 93.44 182 VAL A N 1
ATOM 1380 C CA . VAL A 1 182 ? 13.278 -2.143 -9.543 1.00 93.44 182 VAL A CA 1
ATOM 1381 C C . VAL A 1 182 ? 12.842 -3.585 -9.351 1.00 93.44 182 VAL A C 1
ATOM 1383 O O . VAL A 1 182 ? 12.910 -4.400 -10.271 1.00 93.44 182 VAL A O 1
ATOM 1386 N N . TYR A 1 183 ? 12.372 -3.874 -8.146 1.00 95.88 183 TYR A N 1
ATOM 1387 C CA . TYR A 1 183 ? 11.864 -5.165 -7.707 1.00 95.88 183 TYR A CA 1
ATOM 1388 C C . TYR A 1 183 ? 10.457 -4.966 -7.158 1.00 95.88 183 TYR A C 1
ATOM 1390 O O . TYR A 1 183 ? 10.231 -4.011 -6.416 1.00 95.88 183 TYR A O 1
ATOM 1398 N N . ALA A 1 184 ? 9.518 -5.835 -7.522 1.00 97.31 184 ALA A N 1
ATOM 1399 C CA . ALA A 1 184 ? 8.145 -5.796 -7.036 1.00 97.31 184 ALA A CA 1
ATOM 1400 C C . ALA A 1 184 ? 7.872 -6.966 -6.090 1.00 97.31 184 ALA A C 1
ATOM 1402 O O . ALA A 1 184 ? 8.278 -8.102 -6.351 1.00 97.31 184 ALA A O 1
ATOM 1403 N N . TRP A 1 185 ? 7.169 -6.664 -5.003 1.00 98.00 185 TRP A N 1
ATOM 1404 C CA . TRP A 1 185 ? 6.952 -7.561 -3.880 1.00 98.00 185 TRP A CA 1
ATOM 1405 C C . TRP A 1 185 ? 5.468 -7.661 -3.554 1.00 98.00 185 TRP A C 1
ATOM 1407 O O . TRP A 1 185 ? 4.810 -6.668 -3.226 1.00 98.00 185 TRP A O 1
ATOM 1417 N N . GLU A 1 186 ? 4.957 -8.883 -3.603 1.00 97.12 186 GLU A N 1
ATOM 1418 C CA . GLU A 1 186 ? 3.622 -9.230 -3.149 1.00 97.12 186 GLU A CA 1
ATOM 1419 C C . GLU A 1 186 ? 3.647 -9.540 -1.651 1.00 97.12 186 GLU A C 1
ATOM 1421 O O . GLU A 1 186 ? 4.421 -10.376 -1.176 1.00 97.12 186 GLU A O 1
ATOM 1426 N N . ALA A 1 187 ? 2.792 -8.860 -0.892 1.00 97.81 187 ALA A N 1
ATOM 1427 C CA . ALA A 1 187 ? 2.604 -9.140 0.521 1.00 97.81 187 ALA A CA 1
ATOM 1428 C C . ALA A 1 187 ? 1.735 -10.386 0.698 1.00 97.81 187 ALA A C 1
ATOM 1430 O O . ALA A 1 187 ? 0.595 -10.420 0.243 1.00 97.81 187 ALA A O 1
ATOM 1431 N N . VAL A 1 188 ? 2.267 -11.395 1.389 1.00 97.75 188 VAL A N 1
ATOM 1432 C CA . VAL A 1 188 ? 1.522 -12.605 1.752 1.00 97.75 188 VAL A CA 1
ATOM 1433 C C . VAL A 1 188 ? 0.834 -12.352 3.096 1.00 97.75 188 VAL A C 1
ATOM 1435 O O . VAL A 1 188 ? 1.528 -12.328 4.119 1.00 97.75 188 VAL A O 1
ATOM 1438 N N . PRO A 1 189 ? -0.492 -12.123 3.132 1.00 97.75 189 PRO A N 1
ATOM 1439 C CA . PRO A 1 189 ? -1.177 -11.786 4.371 1.00 97.75 189 PRO A CA 1
ATOM 1440 C C . PRO A 1 189 ? -1.300 -13.009 5.295 1.00 97.75 189 PRO A C 1
ATOM 1442 O O . PRO A 1 189 ? -1.399 -14.137 4.802 1.00 97.75 189 PRO A O 1
ATOM 1445 N N . PRO A 1 190 ? -1.336 -12.809 6.624 1.00 96.94 190 PRO A N 1
ATOM 1446 C CA . PRO A 1 190 ? -1.772 -13.842 7.557 1.00 96.94 190 PRO A CA 1
ATOM 1447 C C . PRO A 1 190 ? -3.235 -14.239 7.321 1.00 96.94 190 PRO A C 1
ATOM 1449 O O . PRO A 1 190 ? -4.001 -13.524 6.668 1.00 96.94 190 PRO A O 1
ATOM 1452 N N . GLU A 1 191 ? -3.642 -15.372 7.890 1.00 95.19 191 GLU A N 1
ATOM 1453 C CA . GLU A 1 191 ? -5.036 -15.815 7.851 1.00 95.19 191 GLU A CA 1
ATOM 1454 C C . GLU A 1 191 ? -5.979 -14.765 8.461 1.00 95.19 191 GLU A C 1
ATOM 1456 O O . GLU A 1 191 ? -5.659 -14.131 9.461 1.00 95.19 191 GLU A O 1
ATOM 1461 N N . GLY A 1 192 ? -7.137 -14.545 7.831 1.00 94.12 192 GLY A N 1
ATOM 1462 C CA . GLY A 1 192 ? -8.103 -13.521 8.252 1.00 94.12 192 GLY A CA 1
ATOM 1463 C C . GLY A 1 192 ? -7.766 -12.089 7.811 1.00 94.12 192 GLY A C 1
ATOM 1464 O O . GLY A 1 192 ? -8.607 -11.198 7.951 1.00 94.12 192 GLY A O 1
ATOM 1465 N N . PHE A 1 193 ? -6.597 -11.861 7.205 1.00 96.62 193 PHE A N 1
ATOM 1466 C CA . PHE A 1 193 ? -6.164 -10.561 6.689 1.00 96.62 193 PHE A CA 1
ATOM 1467 C C . PHE A 1 193 ? -6.026 -10.568 5.163 1.00 96.62 193 PHE A C 1
ATOM 1469 O O . PHE A 1 193 ? -6.014 -11.613 4.512 1.00 96.62 193 PHE A O 1
ATOM 1476 N N . VAL A 1 194 ? -5.930 -9.377 4.571 1.00 97.81 194 VAL A N 1
ATOM 1477 C CA . VAL A 1 194 ? -5.637 -9.203 3.145 1.00 97.81 194 VAL A CA 1
ATOM 1478 C C . VAL A 1 194 ? -4.571 -8.135 2.919 1.00 97.81 194 VAL A C 1
ATOM 1480 O O . VAL A 1 194 ? -4.491 -7.148 3.655 1.00 97.81 194 VAL A O 1
ATOM 1483 N N . ALA A 1 195 ? -3.782 -8.314 1.862 1.00 97.62 195 ALA A N 1
ATOM 1484 C CA . ALA A 1 195 ? -2.935 -7.268 1.308 1.00 97.62 195 ALA A CA 1
ATOM 1485 C C . ALA A 1 195 ? -3.741 -6.419 0.311 1.00 97.62 195 ALA A C 1
ATOM 1487 O O . ALA A 1 195 ? -4.516 -6.944 -0.489 1.00 97.62 195 ALA A O 1
ATOM 1488 N N . MET A 1 196 ? -3.573 -5.099 0.373 1.00 97.56 196 MET A N 1
ATOM 1489 C CA . MET A 1 196 ? -4.338 -4.141 -0.441 1.00 97.56 196 MET A CA 1
ATOM 1490 C C . MET A 1 196 ? -3.603 -3.710 -1.719 1.00 97.56 196 MET A C 1
ATOM 1492 O O . MET A 1 196 ? -4.236 -3.220 -2.655 1.00 97.56 196 MET A O 1
ATOM 1496 N N . GLY A 1 197 ? -2.282 -3.874 -1.752 1.00 97.19 197 GLY A N 1
ATOM 1497 C CA . GLY A 1 197 ? -1.405 -3.498 -2.853 1.00 97.19 197 GLY A CA 1
ATOM 1498 C C . GLY A 1 197 ? -0.027 -4.139 -2.711 1.00 97.19 197 GLY A C 1
ATOM 1499 O O . GLY A 1 197 ? 0.214 -4.924 -1.793 1.00 97.19 197 GLY A O 1
ATOM 1500 N N . MET A 1 198 ? 0.871 -3.803 -3.634 1.00 97.88 198 MET A N 1
ATOM 1501 C CA . MET A 1 198 ? 2.249 -4.302 -3.656 1.00 97.88 198 MET A CA 1
ATOM 1502 C C . MET A 1 198 ? 3.257 -3.235 -3.231 1.00 97.88 198 MET A C 1
ATOM 1504 O O . MET A 1 198 ? 2.993 -2.033 -3.321 1.00 97.88 198 MET A O 1
ATOM 1508 N N . LEU A 1 199 ? 4.435 -3.688 -2.806 1.00 97.88 199 LEU A N 1
ATOM 1509 C CA . LEU A 1 199 ? 5.598 -2.834 -2.584 1.00 97.88 199 LEU A CA 1
ATOM 1510 C C . LEU A 1 199 ? 6.584 -2.954 -3.743 1.00 97.88 199 LEU A C 1
ATOM 1512 O O . LEU A 1 199 ? 6.611 -3.939 -4.478 1.00 97.88 199 LEU A O 1
ATOM 1516 N N . CYS A 1 200 ? 7.440 -1.949 -3.871 1.00 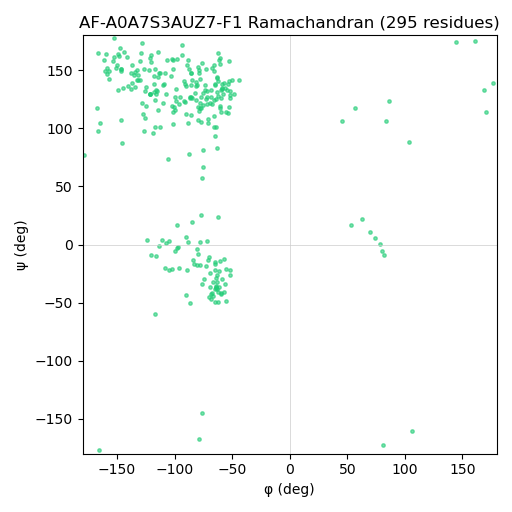97.00 200 CYS A N 1
ATOM 1517 C CA . CYS A 1 200 ? 8.588 -1.982 -4.762 1.00 97.00 200 CYS A CA 1
ATOM 1518 C C . CYS A 1 200 ? 9.839 -1.529 -4.015 1.00 97.00 200 CYS A C 1
ATOM 1520 O O . CYS A 1 200 ? 9.755 -0.641 -3.173 1.00 97.00 200 CYS A O 1
ATOM 1522 N N . SER A 1 201 ? 10.989 -2.100 -4.346 1.00 95.75 201 SER A N 1
ATOM 1523 C CA . SER A 1 201 ? 12.292 -1.645 -3.855 1.00 95.75 201 SER A CA 1
ATOM 1524 C C . SER A 1 201 ? 13.264 -1.454 -5.011 1.00 95.75 201 SER A C 1
ATOM 1526 O O . SER A 1 201 ? 13.021 -1.906 -6.133 1.00 95.75 201 SER A O 1
ATOM 1528 N N . THR A 1 202 ? 14.361 -0.756 -4.735 1.00 93.75 202 THR A N 1
ATOM 1529 C CA . THR A 1 202 ? 15.466 -0.561 -5.686 1.00 93.75 202 THR A CA 1
ATOM 1530 C C . THR A 1 202 ? 16.808 -1.028 -5.131 1.00 93.75 202 THR A C 1
ATOM 1532 O O . THR A 1 202 ? 17.834 -0.775 -5.752 1.00 93.75 202 THR A O 1
ATOM 1535 N N . GLU A 1 203 ? 16.811 -1.604 -3.930 1.00 87.44 203 GLU A N 1
ATOM 1536 C CA . GLU A 1 203 ? 18.018 -2.026 -3.222 1.00 87.44 203 GLU A CA 1
ATOM 1537 C C . GLU A 1 203 ? 18.371 -3.473 -3.584 1.00 87.44 203 GLU A C 1
ATOM 1539 O O . GLU A 1 203 ? 17.496 -4.342 -3.649 1.00 87.44 203 GLU A O 1
ATOM 1544 N N . ASP A 1 204 ? 19.659 -3.713 -3.820 1.00 85.44 204 ASP A N 1
ATOM 1545 C CA . ASP A 1 204 ? 20.265 -5.030 -4.007 1.00 85.44 204 ASP A CA 1
ATOM 1546 C C . ASP A 1 204 ? 21.718 -5.024 -3.499 1.00 85.44 204 ASP A C 1
ATOM 1548 O O . ASP A 1 204 ? 22.304 -3.959 -3.287 1.00 85.44 204 ASP A O 1
ATOM 1552 N N . ASP A 1 205 ? 22.290 -6.209 -3.287 1.00 80.62 205 ASP A N 1
ATOM 1553 C CA . ASP A 1 205 ? 23.704 -6.414 -2.926 1.00 80.62 205 ASP A CA 1
ATOM 1554 C C . ASP A 1 205 ? 24.584 -6.778 -4.140 1.00 80.62 205 ASP A C 1
ATOM 1556 O O . ASP A 1 205 ? 25.701 -7.282 -4.004 1.00 80.62 205 ASP A O 1
ATOM 1560 N N . GLY A 1 206 ? 24.086 -6.526 -5.354 1.00 74.69 206 GLY A N 1
ATOM 1561 C CA . GLY A 1 206 ? 24.714 -6.938 -6.608 1.00 74.69 206 GLY A CA 1
ATOM 1562 C C . GLY A 1 206 ? 24.440 -8.390 -7.020 1.00 74.69 206 GLY A C 1
ATOM 1563 O O . GLY A 1 206 ? 24.735 -8.746 -8.165 1.00 74.69 206 GLY A O 1
ATOM 1564 N N . VAL A 1 207 ? 23.838 -9.211 -6.153 1.00 75.06 207 VAL A N 1
ATOM 1565 C CA . VAL A 1 207 ? 23.426 -10.589 -6.461 1.00 75.06 207 VAL A CA 1
ATOM 1566 C C . VAL A 1 207 ? 21.907 -10.706 -6.338 1.00 75.06 207 VAL A C 1
ATOM 1568 O O . VAL A 1 207 ? 21.207 -10.936 -7.338 1.00 75.06 207 VAL A O 1
ATOM 1571 N N . ASP A 1 208 ? 21.395 -10.431 -5.144 1.00 82.06 208 ASP A N 1
ATOM 1572 C CA . ASP A 1 208 ? 20.016 -10.644 -4.741 1.00 82.06 208 ASP A CA 1
ATOM 1573 C C . ASP A 1 208 ? 19.290 -9.326 -4.465 1.00 82.06 208 ASP A C 1
ATOM 1575 O O . ASP A 1 208 ? 19.855 -8.320 -4.039 1.00 82.06 208 ASP A O 1
ATOM 1579 N N . ALA A 1 209 ? 17.989 -9.329 -4.747 1.00 89.50 209 ALA A N 1
ATOM 1580 C CA . ALA A 1 209 ? 17.121 -8.210 -4.425 1.00 89.50 209 ALA A CA 1
ATOM 1581 C C . ALA A 1 209 ? 16.849 -8.174 -2.919 1.00 89.50 209 ALA A C 1
ATOM 1583 O O . ALA A 1 209 ? 16.522 -9.206 -2.326 1.00 89.50 209 ALA A O 1
ATOM 1584 N N . HIS A 1 210 ? 16.882 -6.987 -2.316 1.00 90.06 210 HIS A N 1
ATOM 1585 C CA . HIS A 1 210 ? 16.469 -6.832 -0.927 1.00 90.06 210 HIS A CA 1
ATOM 1586 C C . HIS A 1 210 ? 15.005 -6.379 -0.843 1.00 90.06 210 HIS A C 1
ATOM 1588 O O . HIS A 1 210 ? 14.640 -5.329 -1.400 1.00 90.06 210 HIS A O 1
ATOM 1594 N N . PRO A 1 211 ? 14.131 -7.163 -0.178 1.00 92.38 211 PRO A N 1
ATOM 1595 C CA . PRO A 1 211 ? 12.785 -6.704 0.108 1.00 92.38 211 PRO A CA 1
ATOM 1596 C C . PRO A 1 211 ? 12.839 -5.525 1.085 1.00 92.38 211 PRO A C 1
ATOM 1598 O O . PRO A 1 211 ? 13.717 -5.485 1.950 1.00 92.38 211 PRO A O 1
ATOM 1601 N N . PRO A 1 212 ? 11.875 -4.592 1.007 1.00 94.31 212 PRO A N 1
ATOM 1602 C CA . PRO A 1 212 ? 11.638 -3.654 2.095 1.00 94.31 212 PRO A CA 1
ATOM 1603 C C . PRO A 1 212 ? 11.446 -4.390 3.435 1.00 94.31 212 PRO A C 1
ATOM 1605 O O . PRO A 1 212 ? 11.022 -5.551 3.433 1.00 94.31 212 PRO A O 1
ATOM 1608 N N . PRO A 1 213 ? 11.669 -3.725 4.584 1.00 95.25 213 PRO A N 1
ATOM 1609 C CA . PRO A 1 213 ? 11.312 -4.283 5.886 1.00 95.25 213 PRO A CA 1
ATOM 1610 C C . PRO A 1 213 ? 9.864 -4.775 5.895 1.00 95.25 213 PRO A C 1
ATOM 1612 O O . PRO A 1 213 ? 8.987 -4.127 5.317 1.00 95.25 213 PRO A O 1
ATOM 1615 N N . ILE A 1 214 ? 9.586 -5.900 6.553 1.00 95.12 214 ILE A N 1
ATOM 1616 C CA . ILE A 1 214 ? 8.246 -6.506 6.540 1.00 95.12 214 ILE A CA 1
ATOM 1617 C C . ILE A 1 214 ? 7.193 -5.567 7.146 1.00 95.12 214 ILE A C 1
ATOM 1619 O O . ILE A 1 214 ? 6.016 -5.626 6.804 1.00 95.12 214 ILE A O 1
ATOM 1623 N N . GLU A 1 215 ? 7.625 -4.630 7.988 1.00 94.00 215 GLU A N 1
ATOM 1624 C CA . GLU A 1 215 ? 6.791 -3.625 8.623 1.00 94.00 215 GLU A CA 1
ATOM 1625 C C . GLU A 1 215 ? 6.442 -2.425 7.737 1.00 94.00 215 GLU A C 1
ATOM 1627 O O . GLU A 1 215 ? 5.598 -1.613 8.116 1.00 94.00 215 GLU A O 1
ATOM 1632 N N . SER A 1 216 ? 7.057 -2.316 6.558 1.00 94.31 216 SER A N 1
ATOM 1633 C CA . SER A 1 216 ? 6.822 -1.221 5.605 1.00 94.31 216 SER A CA 1
ATOM 1634 C C . SER A 1 216 ? 5.442 -1.264 4.936 1.00 94.31 216 SER A C 1
ATOM 1636 O O . SER A 1 216 ? 5.036 -0.293 4.300 1.00 94.31 216 SER A O 1
ATOM 1638 N N . ILE A 1 217 ? 4.698 -2.360 5.104 1.00 96.50 217 ILE A N 1
ATOM 1639 C CA . ILE A 1 217 ? 3.304 -2.518 4.687 1.00 96.50 217 ILE A CA 1
ATOM 1640 C C . ILE A 1 217 ? 2.520 -3.234 5.782 1.00 96.50 217 ILE A C 1
ATOM 1642 O O . ILE A 1 217 ? 3.048 -4.096 6.488 1.00 96.50 217 ILE A O 1
ATOM 1646 N N . ARG A 1 218 ? 1.236 -2.897 5.917 1.00 97.00 218 ARG A N 1
ATOM 1647 C CA . ARG A 1 218 ? 0.312 -3.649 6.770 1.00 97.00 218 ARG A CA 1
ATOM 1648 C C . ARG A 1 218 ? -0.784 -4.320 5.960 1.00 97.00 218 ARG A C 1
ATOM 1650 O O . ARG A 1 218 ? -1.297 -3.767 4.988 1.00 97.00 218 ARG A O 1
ATOM 1657 N N . CYS A 1 219 ? -1.162 -5.503 6.417 1.00 97.88 219 CYS A N 1
ATOM 1658 C CA . CYS A 1 219 ? -2.362 -6.198 5.994 1.00 97.88 219 CYS A CA 1
ATOM 1659 C C . CYS A 1 219 ? -3.547 -5.719 6.839 1.00 97.88 219 CYS A C 1
ATOM 1661 O O . CYS A 1 219 ? -3.402 -5.383 8.016 1.00 97.88 219 CYS A O 1
ATOM 1663 N N . VAL A 1 220 ? -4.729 -5.688 6.231 1.00 96.31 220 VAL A N 1
ATOM 1664 C CA . VAL A 1 220 ? -5.968 -5.231 6.877 1.00 96.31 220 VAL A CA 1
ATOM 1665 C C . VAL A 1 220 ? -6.887 -6.420 7.153 1.00 96.31 220 VAL A C 1
ATOM 1667 O O . VAL A 1 220 ? -6.886 -7.367 6.359 1.00 96.31 220 VAL A O 1
ATOM 1670 N N . PRO A 1 221 ? -7.687 -6.402 8.232 1.00 95.56 221 PRO A N 1
ATOM 1671 C CA . PRO A 1 221 ? -8.656 -7.458 8.484 1.00 95.56 221 PRO A CA 1
ATOM 1672 C C . PRO A 1 221 ? -9.606 -7.624 7.297 1.00 95.56 221 PRO A C 1
ATOM 1674 O O . PRO A 1 221 ? -10.155 -6.648 6.775 1.00 95.56 221 PRO A O 1
ATOM 1677 N N . ARG A 1 222 ? -9.856 -8.869 6.883 1.00 94.94 222 ARG A N 1
ATOM 1678 C CA . ARG A 1 222 ? -10.740 -9.174 5.747 1.00 94.94 222 ARG A CA 1
ATOM 1679 C C . ARG A 1 222 ? -12.157 -8.635 5.953 1.00 94.94 222 ARG A C 1
ATOM 1681 O O . ARG A 1 222 ? -12.829 -8.251 5.001 1.00 94.94 222 ARG A O 1
ATOM 1688 N N . SER A 1 223 ? -12.598 -8.549 7.204 1.00 92.88 223 SER A N 1
ATOM 1689 C CA . SER A 1 223 ? -13.894 -7.995 7.597 1.00 92.88 223 SER A CA 1
ATOM 1690 C C . SER A 1 223 ? -14.041 -6.494 7.308 1.00 92.88 223 SER A C 1
ATOM 1692 O O . SER A 1 223 ? -15.174 -6.030 7.159 1.00 92.88 223 SER A O 1
ATOM 1694 N N . TRP A 1 224 ? -12.945 -5.739 7.176 1.00 94.31 224 TRP A N 1
ATOM 1695 C CA . TRP A 1 224 ? -12.969 -4.289 6.918 1.00 94.31 224 TRP A CA 1
ATOM 1696 C C . TRP A 1 224 ? -13.145 -3.955 5.438 1.00 94.31 224 TRP A C 1
ATOM 1698 O O . TRP A 1 224 ? -13.502 -2.830 5.073 1.00 94.31 224 TRP A O 1
ATOM 1708 N N . VAL A 1 225 ? -12.906 -4.937 4.575 1.00 95.44 225 VAL A N 1
ATOM 1709 C CA . VAL A 1 225 ? -12.825 -4.749 3.133 1.00 95.44 225 VAL A CA 1
ATOM 1710 C C . VAL A 1 225 ? -13.862 -5.572 2.386 1.00 95.44 225 VAL A C 1
ATOM 1712 O O . VAL A 1 225 ? -14.464 -6.514 2.897 1.00 95.44 225 VAL A O 1
ATOM 1715 N N . ARG A 1 226 ? -14.078 -5.205 1.133 1.00 95.38 226 ARG A N 1
ATOM 1716 C CA . ARG A 1 226 ? -14.867 -5.953 0.159 1.00 95.38 226 ARG A CA 1
ATOM 1717 C C . ARG A 1 226 ? -14.058 -6.099 -1.127 1.00 95.38 226 ARG A C 1
ATOM 1719 O O . ARG A 1 226 ? -13.171 -5.275 -1.359 1.00 95.38 226 ARG A O 1
ATOM 1726 N N . PRO A 1 227 ? -14.367 -7.088 -1.981 1.00 96.62 227 PRO A N 1
ATOM 1727 C CA . PRO A 1 227 ? -13.788 -7.142 -3.314 1.00 96.62 227 PRO A CA 1
ATOM 1728 C C . PRO A 1 227 ? -13.977 -5.808 -4.046 1.00 96.62 227 PRO A C 1
ATOM 1730 O O . PRO A 1 227 ? -15.071 -5.225 -4.037 1.00 96.62 227 PRO A O 1
ATOM 1733 N N . SER A 1 228 ? -12.894 -5.321 -4.643 1.00 94.69 228 SER A N 1
ATOM 1734 C CA . SER A 1 228 ? -12.888 -4.110 -5.448 1.00 94.69 228 SER A CA 1
ATOM 1735 C C . SER A 1 228 ? -13.791 -4.295 -6.660 1.00 94.69 228 SER A C 1
ATOM 1737 O O . SER A 1 228 ? -13.836 -5.361 -7.274 1.00 94.69 228 SER A O 1
ATOM 1739 N N . ARG A 1 229 ? -14.525 -3.235 -7.002 1.00 90.62 229 ARG A N 1
ATOM 1740 C CA . ARG A 1 229 ? -15.283 -3.153 -8.261 1.00 90.62 229 ARG A CA 1
ATOM 1741 C C . ARG A 1 229 ? -14.522 -2.374 -9.332 1.00 90.62 229 ARG A C 1
ATOM 1743 O O . ARG A 1 229 ? -15.010 -2.236 -10.450 1.00 90.62 229 ARG A O 1
ATOM 1750 N N . THR A 1 230 ? -13.360 -1.841 -8.974 1.00 89.75 230 THR A N 1
ATOM 1751 C CA . THR A 1 230 ? -12.485 -1.105 -9.872 1.00 89.75 230 THR A CA 1
ATOM 1752 C C . THR A 1 230 ? -11.826 -2.091 -10.827 1.00 89.75 230 THR A C 1
ATOM 1754 O O . THR A 1 230 ? -11.190 -3.052 -10.400 1.00 89.75 230 THR A O 1
ATOM 1757 N N . GLN A 1 231 ? -11.970 -1.856 -12.130 1.00 92.25 231 GLN A N 1
ATOM 1758 C CA . GLN A 1 231 ? -11.219 -2.617 -13.120 1.00 92.25 231 GLN A CA 1
ATOM 1759 C C . GLN A 1 231 ? -9.755 -2.153 -13.113 1.00 92.25 231 GLN A C 1
ATOM 1761 O O . GLN A 1 231 ? -9.526 -0.939 -13.164 1.00 92.25 231 GLN A O 1
ATOM 1766 N N . PRO A 1 232 ? -8.774 -3.074 -13.090 1.00 95.88 232 PRO A N 1
ATOM 1767 C CA . PRO A 1 232 ? -7.374 -2.699 -13.170 1.00 95.88 232 PRO A CA 1
ATOM 1768 C C . PRO A 1 232 ? -7.071 -1.841 -14.400 1.00 95.88 232 PRO A C 1
ATOM 1770 O O . PRO A 1 232 ? -7.467 -2.171 -15.519 1.00 95.88 232 PRO A O 1
ATOM 1773 N N . GLN A 1 233 ? -6.342 -0.746 -14.200 1.00 94.69 233 GLN A N 1
ATOM 1774 C CA . GLN A 1 233 ? -5.919 0.155 -15.269 1.00 94.69 233 GLN A CA 1
ATOM 1775 C C . GLN A 1 233 ? -4.414 0.048 -15.485 1.00 94.69 233 GLN A C 1
ATOM 1777 O O . GLN A 1 233 ? -3.636 0.298 -14.563 1.00 94.69 233 GLN A O 1
ATOM 1782 N N . LYS A 1 234 ? -4.001 -0.306 -16.706 1.00 95.62 234 LYS A N 1
ATOM 1783 C CA . LYS A 1 234 ? -2.583 -0.393 -17.064 1.00 95.62 234 LYS A CA 1
ATOM 1784 C C . LYS A 1 234 ? -1.956 0.998 -17.004 1.00 95.62 234 LYS A C 1
ATOM 1786 O O . LYS A 1 234 ? -2.417 1.918 -17.676 1.00 95.62 234 LYS A O 1
ATOM 1791 N N . VAL A 1 235 ? -0.898 1.135 -16.214 1.00 94.56 235 VAL A N 1
ATOM 1792 C CA . VAL A 1 235 ? -0.063 2.343 -16.153 1.00 94.56 235 VAL A CA 1
ATOM 1793 C C . VAL A 1 235 ? 1.074 2.236 -17.154 1.00 94.56 235 VAL A C 1
ATOM 1795 O O . VAL A 1 235 ? 1.398 3.201 -17.842 1.00 94.56 235 VAL A O 1
ATOM 1798 N N . TRP A 1 236 ? 1.690 1.058 -17.208 1.00 94.69 236 TRP A N 1
ATOM 1799 C CA . TRP A 1 236 ? 2.905 0.820 -17.964 1.00 94.69 236 TRP A CA 1
ATOM 1800 C C . TRP A 1 236 ? 3.079 -0.663 -18.254 1.00 94.69 236 TRP A C 1
ATOM 1802 O O . TRP A 1 236 ? 2.650 -1.508 -17.468 1.00 94.69 236 TRP A O 1
ATOM 1812 N N . ASP A 1 237 ? 3.750 -0.966 -19.353 1.00 94.00 237 ASP A N 1
ATOM 1813 C CA . ASP A 1 237 ? 4.351 -2.265 -19.596 1.00 94.00 237 ASP A CA 1
ATOM 1814 C C . ASP A 1 237 ? 5.699 -2.085 -20.285 1.00 94.00 237 ASP A C 1
ATOM 1816 O O . ASP A 1 237 ? 6.013 -1.021 -20.825 1.00 94.00 237 ASP A O 1
ATOM 1820 N N . ASP A 1 238 ? 6.510 -3.128 -20.227 1.00 89.62 238 ASP A N 1
ATOM 1821 C CA . ASP A 1 238 ? 7.879 -3.089 -20.709 1.00 89.62 238 ASP A CA 1
ATOM 1822 C C . ASP A 1 238 ? 8.005 -3.373 -22.219 1.00 89.62 238 ASP A C 1
ATOM 1824 O O . ASP A 1 238 ? 9.100 -3.686 -22.698 1.00 89.62 238 ASP A O 1
ATOM 1828 N N . SER A 1 239 ? 6.913 -3.233 -22.984 1.00 88.12 239 SER A N 1
ATOM 1829 C CA . SER A 1 239 ? 6.902 -3.432 -24.437 1.00 88.12 239 SER A CA 1
ATOM 1830 C C . SER A 1 239 ? 7.989 -2.613 -25.130 1.00 88.12 239 SER A C 1
ATOM 1832 O O . SER A 1 239 ? 8.113 -1.404 -24.934 1.00 88.12 239 SER A O 1
ATOM 1834 N N . GLY A 1 240 ? 8.775 -3.295 -25.967 1.00 80.25 240 GLY A N 1
ATOM 1835 C CA . GLY A 1 240 ? 9.899 -2.727 -26.718 1.00 80.25 240 GLY A CA 1
ATOM 1836 C C . GLY A 1 240 ? 11.154 -2.428 -25.888 1.00 80.25 240 GLY A C 1
ATOM 1837 O O . GLY A 1 240 ? 12.135 -1.923 -26.426 1.00 80.25 240 GLY A O 1
ATOM 1838 N N . SER A 1 241 ? 11.175 -2.808 -24.609 1.00 80.06 241 SER A N 1
ATOM 1839 C CA . SER A 1 241 ? 12.410 -2.930 -23.831 1.00 80.06 241 SER A CA 1
ATOM 1840 C C . SER A 1 241 ? 12.885 -4.391 -23.783 1.00 80.06 241 SER A C 1
ATOM 1842 O O . SER A 1 241 ? 12.119 -5.319 -24.033 1.00 80.06 241 SER A O 1
ATOM 1844 N N . SER A 1 242 ? 14.166 -4.616 -23.482 1.00 79.81 242 SER A N 1
ATOM 1845 C CA . SER A 1 242 ? 14.716 -5.968 -23.299 1.00 79.81 242 SER A CA 1
ATOM 1846 C C . SER A 1 242 ? 14.583 -6.442 -21.845 1.00 79.81 242 SER A C 1
ATOM 1848 O O . SER A 1 242 ? 14.453 -5.631 -20.926 1.00 79.81 242 SER A O 1
ATOM 1850 N N . GLY A 1 243 ? 14.630 -7.756 -21.616 1.00 82.88 243 GLY A N 1
ATOM 1851 C CA . GLY A 1 243 ? 14.583 -8.364 -20.280 1.00 82.88 243 GLY A CA 1
ATOM 1852 C C . GLY A 1 243 ? 13.247 -9.034 -19.952 1.00 82.88 243 GLY A C 1
ATOM 1853 O O . GLY A 1 243 ? 12.491 -9.402 -20.848 1.00 82.88 243 GLY A O 1
ATOM 1854 N N . THR A 1 244 ? 12.994 -9.238 -18.658 1.00 87.19 244 THR A N 1
ATOM 1855 C CA . THR A 1 244 ? 11.793 -9.923 -18.162 1.00 87.19 244 THR A CA 1
ATOM 1856 C C . THR A 1 244 ? 10.551 -9.076 -18.392 1.00 87.19 244 THR A C 1
ATOM 1858 O O . THR A 1 244 ? 10.459 -7.971 -17.856 1.00 87.19 244 THR A O 1
ATOM 1861 N N . GLN A 1 245 ? 9.588 -9.639 -19.125 1.00 92.44 245 GLN A N 1
ATOM 1862 C CA . GLN A 1 245 ? 8.321 -8.975 -19.405 1.00 92.44 245 GLN A CA 1
ATOM 1863 C C . GLN A 1 245 ? 7.581 -8.619 -18.119 1.00 92.44 245 GLN A C 1
ATOM 1865 O O . GLN A 1 245 ? 7.487 -9.444 -17.204 1.00 92.44 245 GLN A O 1
ATOM 1870 N N . GLY A 1 246 ? 7.002 -7.426 -18.065 1.00 94.56 246 GLY A N 1
ATOM 1871 C CA . GLY A 1 246 ? 6.167 -7.026 -16.944 1.00 94.56 246 GLY A CA 1
ATOM 1872 C C . GLY A 1 246 ? 5.335 -5.788 -17.192 1.00 94.56 246 GLY A C 1
ATOM 1873 O O . GLY A 1 246 ? 5.556 -5.028 -18.136 1.00 94.56 246 GLY A O 1
ATOM 1874 N N . SER A 1 247 ? 4.354 -5.601 -16.320 1.00 96.12 247 SER A N 1
ATOM 1875 C CA . SER A 1 247 ? 3.424 -4.484 -16.393 1.00 96.12 247 SER A CA 1
ATOM 1876 C C . SER A 1 247 ? 2.984 -4.013 -15.011 1.00 96.12 247 SER A C 1
ATOM 1878 O O . SER A 1 247 ? 2.971 -4.773 -14.045 1.00 96.12 247 SER A O 1
ATOM 1880 N N . ILE A 1 248 ? 2.656 -2.724 -14.919 1.00 97.38 248 ILE A N 1
ATOM 1881 C CA . ILE A 1 248 ? 2.231 -2.035 -13.698 1.00 97.38 248 ILE A CA 1
ATOM 1882 C C . ILE A 1 248 ? 0.787 -1.581 -13.887 1.00 97.38 248 ILE A C 1
ATOM 1884 O O . ILE A 1 248 ? 0.450 -0.946 -14.891 1.00 97.38 248 ILE A O 1
ATOM 1888 N N . TRP A 1 249 ? -0.052 -1.862 -12.896 1.00 97.56 249 TRP A N 1
ATOM 1889 C CA . TRP A 1 249 ? -1.489 -1.620 -12.940 1.00 97.56 249 TRP A CA 1
ATOM 1890 C C . TRP A 1 249 ? -1.957 -0.912 -11.683 1.00 97.56 249 TRP A C 1
ATOM 1892 O O . TRP A 1 249 ? -1.525 -1.265 -10.594 1.00 97.56 249 TRP A O 1
ATOM 1902 N N . VAL A 1 250 ? -2.891 0.025 -11.820 1.00 96.12 250 VAL A N 1
ATOM 1903 C CA . VAL A 1 250 ? -3.688 0.541 -10.700 1.00 96.12 250 VAL A CA 1
ATOM 1904 C C . VAL A 1 250 ? -4.882 -0.385 -10.486 1.00 96.12 250 VAL A C 1
ATOM 1906 O O . VAL A 1 250 ? -5.625 -0.618 -11.435 1.00 96.12 250 VAL A O 1
ATOM 1909 N N . ILE A 1 251 ? -5.077 -0.899 -9.269 1.00 95.69 251 ILE A N 1
ATOM 1910 C CA . ILE A 1 251 ? -5.978 -2.042 -9.012 1.00 95.69 251 ILE A CA 1
ATOM 1911 C C . ILE A 1 251 ? -7.199 -1.760 -8.125 1.00 95.69 251 ILE A C 1
ATOM 1913 O O . ILE A 1 251 ? -8.078 -2.612 -8.025 1.00 95.69 251 ILE A O 1
ATOM 1917 N N . ASN A 1 252 ? -7.290 -0.599 -7.472 1.00 94.50 252 ASN A N 1
ATOM 1918 C CA . ASN A 1 252 ? -8.430 -0.255 -6.613 1.00 94.50 252 ASN A CA 1
ATOM 1919 C C . ASN A 1 252 ? -8.670 1.260 -6.514 1.00 94.50 252 ASN A C 1
ATOM 1921 O O . ASN A 1 252 ? -7.919 2.072 -7.060 1.00 94.50 252 ASN A O 1
ATOM 1925 N N . ASN A 1 253 ? -9.720 1.649 -5.786 1.00 91.25 253 ASN A N 1
ATOM 1926 C CA . ASN A 1 253 ? -10.082 3.051 -5.570 1.00 91.25 253 ASN A CA 1
ATOM 1927 C C . ASN A 1 253 ? -9.046 3.861 -4.762 1.00 91.25 253 ASN A C 1
ATOM 1929 O O . ASN A 1 253 ? -9.065 5.087 -4.835 1.00 91.25 253 ASN A O 1
ATOM 1933 N N . LEU A 1 254 ? -8.129 3.199 -4.049 1.00 92.31 254 LEU A N 1
ATOM 1934 C CA . LEU A 1 254 ? -6.996 3.834 -3.364 1.00 92.31 254 LEU A CA 1
ATOM 1935 C C . LEU A 1 254 ? -5.833 4.136 -4.310 1.00 92.31 254 LEU A C 1
ATOM 1937 O O . LEU A 1 254 ? -4.847 4.729 -3.890 1.00 92.31 254 LEU A O 1
ATOM 1941 N N . ARG A 1 255 ? -5.941 3.728 -5.580 1.00 94.19 255 ARG A N 1
ATOM 1942 C CA . ARG A 1 255 ? -4.899 3.835 -6.605 1.00 94.19 255 ARG A CA 1
ATOM 1943 C C . ARG A 1 255 ? -3.626 3.029 -6.306 1.00 94.19 255 ARG A C 1
ATOM 1945 O O . ARG A 1 255 ? -2.572 3.326 -6.868 1.00 94.19 255 ARG A O 1
ATOM 1952 N N . LEU A 1 256 ? -3.723 2.008 -5.452 1.00 96.62 256 LEU A N 1
ATOM 1953 C CA . LEU A 1 256 ? -2.611 1.097 -5.174 1.00 96.62 256 LEU A CA 1
ATOM 1954 C C . LEU A 1 256 ? -2.264 0.284 -6.421 1.00 96.62 256 LEU A C 1
ATOM 1956 O O . LEU A 1 256 ? -3.122 0.075 -7.289 1.00 96.62 256 LEU A O 1
ATOM 1960 N N . ILE A 1 257 ? -1.013 -0.171 -6.499 1.00 97.62 257 ILE A N 1
ATOM 1961 C CA . ILE A 1 257 ? -0.523 -0.915 -7.660 1.00 97.62 257 ILE A CA 1
ATOM 1962 C C . ILE A 1 257 ? -0.453 -2.423 -7.448 1.00 97.62 257 ILE A C 1
ATOM 1964 O O . ILE A 1 257 ? -0.195 -2.906 -6.344 1.00 97.62 257 ILE A O 1
ATOM 1968 N N . ALA A 1 258 ? -0.603 -3.143 -8.558 1.00 97.88 258 ALA A N 1
ATOM 1969 C CA . ALA A 1 258 ? -0.075 -4.486 -8.745 1.00 97.88 258 ALA A CA 1
ATOM 1970 C C . ALA A 1 258 ? 0.929 -4.482 -9.900 1.00 97.88 258 ALA A C 1
ATOM 1972 O O . ALA A 1 258 ? 0.752 -3.772 -10.895 1.00 97.88 258 ALA A O 1
ATOM 1973 N N . VAL A 1 259 ? 1.964 -5.302 -9.766 1.00 97.38 259 VAL A N 1
ATOM 1974 C CA . VAL A 1 259 ? 2.960 -5.547 -10.806 1.00 97.38 259 VAL A CA 1
ATOM 1975 C C . VAL A 1 259 ? 2.891 -7.020 -11.176 1.00 97.38 259 VAL A C 1
ATOM 1977 O O . VAL A 1 259 ? 2.881 -7.878 -10.295 1.00 97.38 259 VAL A O 1
ATOM 1980 N N . THR A 1 260 ? 2.821 -7.316 -12.469 1.00 95.69 260 THR A N 1
ATOM 1981 C CA . THR A 1 260 ? 2.731 -8.689 -12.975 1.00 95.69 260 THR A CA 1
ATOM 1982 C C . THR A 1 260 ? 3.863 -9.006 -13.927 1.00 95.69 260 THR A C 1
ATOM 1984 O O . THR A 1 260 ? 4.356 -8.135 -14.644 1.00 95.69 260 THR A O 1
ATOM 1987 N N . ALA A 1 261 ? 4.251 -10.281 -13.951 1.00 94.12 261 ALA A N 1
ATOM 1988 C CA . ALA A 1 261 ? 5.013 -10.830 -15.059 1.00 94.12 261 ALA A CA 1
ATOM 1989 C C . ALA A 1 261 ? 4.116 -10.885 -16.307 1.00 94.12 261 ALA A C 1
ATOM 1991 O O . ALA A 1 261 ? 2.972 -11.338 -16.243 1.00 94.12 261 ALA A O 1
ATOM 1992 N N . GLY A 1 262 ? 4.640 -10.423 -17.441 1.00 94.38 262 GLY A N 1
ATOM 1993 C CA . GLY A 1 262 ? 3.866 -10.271 -18.674 1.00 94.38 262 GLY A CA 1
ATOM 1994 C C . GLY A 1 262 ? 3.021 -8.994 -18.721 1.00 94.38 262 GLY A C 1
ATOM 1995 O O . GLY A 1 262 ? 3.143 -8.096 -17.887 1.00 94.38 262 GLY A O 1
ATOM 1996 N N . HIS A 1 263 ? 2.182 -8.890 -19.753 1.00 94.94 263 HIS A N 1
ATOM 1997 C CA . HIS A 1 263 ? 1.413 -7.675 -20.081 1.00 94.94 263 HIS A CA 1
ATOM 1998 C C . HIS A 1 263 ? -0.089 -7.815 -19.856 1.00 94.94 263 HIS A C 1
ATOM 2000 O O . HIS A 1 263 ? -0.845 -6.894 -20.188 1.00 94.94 263 HIS A O 1
ATOM 2006 N N . GLU A 1 264 ? -0.498 -8.963 -19.323 1.00 95.06 264 GLU A N 1
ATOM 2007 C CA . GLU A 1 264 ? -1.885 -9.294 -19.037 1.00 95.06 264 GLU A CA 1
ATOM 2008 C C . GLU A 1 264 ? -2.364 -8.622 -17.754 1.00 95.06 264 GLU A C 1
ATOM 2010 O O . GLU A 1 264 ? -1.599 -8.370 -16.816 1.00 95.06 264 GLU A O 1
ATOM 2015 N N . MET A 1 265 ? -3.664 -8.338 -17.732 1.00 95.88 265 MET A N 1
ATOM 2016 C CA . MET A 1 265 ? -4.331 -7.747 -16.579 1.00 95.88 265 MET A CA 1
ATOM 2017 C C . MET A 1 265 ? -4.164 -8.655 -15.349 1.00 95.88 265 MET A C 1
ATOM 2019 O O . MET A 1 265 ? -4.381 -9.864 -15.459 1.00 95.88 265 MET A O 1
ATOM 2023 N N . PRO A 1 266 ? -3.808 -8.106 -14.173 1.00 95.94 266 PRO A N 1
ATOM 2024 C CA . PRO A 1 266 ? -3.577 -8.911 -12.986 1.00 95.94 266 PRO A CA 1
ATOM 2025 C C . PRO A 1 266 ? -4.871 -9.591 -12.532 1.00 95.94 266 PRO A C 1
ATOM 2027 O O . PRO A 1 266 ? -5.942 -8.974 -12.500 1.00 95.94 266 PRO A O 1
ATOM 2030 N N . ALA A 1 267 ? -4.762 -10.866 -12.158 1.00 90.44 267 ALA A N 1
ATOM 2031 C CA . ALA A 1 267 ? -5.870 -11.606 -11.574 1.00 90.44 267 ALA A CA 1
ATOM 2032 C C . ALA A 1 267 ? -6.132 -11.107 -10.145 1.00 90.44 267 ALA A C 1
ATOM 2034 O O . ALA A 1 267 ? -5.206 -10.946 -9.353 1.00 90.44 267 ALA A O 1
ATOM 2035 N N . GLY A 1 268 ? -7.400 -10.837 -9.831 1.00 89.06 268 GLY A N 1
ATOM 2036 C CA . GLY A 1 268 ? -7.833 -10.497 -8.478 1.00 89.06 268 GLY A CA 1
ATOM 2037 C C . GLY A 1 268 ? -7.964 -11.730 -7.564 1.00 89.06 268 GLY A C 1
ATOM 2038 O O . GLY A 1 268 ? -7.563 -12.832 -7.939 1.00 89.06 268 GLY A O 1
ATOM 2039 N N . PRO A 1 269 ? -8.598 -11.581 -6.388 1.00 94.38 269 PRO A N 1
ATOM 2040 C CA . PRO A 1 269 ? -9.372 -10.412 -5.972 1.00 94.38 269 PRO A CA 1
ATOM 2041 C C . PRO A 1 269 ? -8.501 -9.263 -5.443 1.00 94.38 269 PRO A C 1
ATOM 2043 O O . PRO A 1 269 ? -7.619 -9.472 -4.617 1.00 94.38 269 PRO A O 1
ATOM 2046 N N . PHE A 1 270 ? -8.822 -8.034 -5.855 1.00 96.88 270 PHE A N 1
ATOM 2047 C CA . PHE A 1 270 ? -8.367 -6.812 -5.179 1.00 96.88 270 PHE A CA 1
ATOM 2048 C C . PHE A 1 270 ? -9.415 -6.362 -4.170 1.00 96.88 270 PHE A C 1
ATOM 2050 O O . PHE A 1 270 ? -10.573 -6.773 -4.255 1.00 96.88 270 PHE A O 1
ATOM 2057 N N . TYR A 1 271 ? -9.033 -5.499 -3.233 1.00 96.88 271 TYR A N 1
ATOM 2058 C CA . TYR A 1 271 ? -9.892 -5.099 -2.124 1.00 96.88 271 TYR A CA 1
ATOM 2059 C C . TYR A 1 271 ? -10.026 -3.577 -2.012 1.00 96.88 271 TYR A C 1
ATOM 2061 O O . TYR A 1 271 ? -9.129 -2.818 -2.381 1.00 96.88 271 TYR A O 1
ATOM 2069 N N . GLU A 1 272 ? -11.176 -3.152 -1.494 1.00 94.38 272 GLU A N 1
ATOM 2070 C CA . GLU A 1 272 ? -11.515 -1.775 -1.123 1.00 94.38 272 GLU A CA 1
ATOM 2071 C C . GLU A 1 272 ? -12.133 -1.782 0.272 1.00 94.38 272 GLU A C 1
ATOM 2073 O O . GLU A 1 272 ? -12.815 -2.740 0.647 1.00 94.38 272 GLU A O 1
ATOM 2078 N N . PHE A 1 273 ? -11.967 -0.703 1.034 1.00 93.31 273 PHE A N 1
ATOM 2079 C CA . PHE A 1 273 ? -12.664 -0.578 2.311 1.00 93.31 273 PHE A CA 1
ATOM 2080 C C . PHE A 1 273 ? -14.187 -0.547 2.121 1.00 93.31 273 PHE A C 1
ATOM 2082 O O . PHE A 1 273 ? -14.711 0.015 1.155 1.00 93.31 273 PHE A O 1
ATOM 2089 N N . LYS A 1 274 ? -14.915 -1.157 3.064 1.00 91.62 274 LYS A N 1
ATOM 2090 C CA . LYS A 1 274 ? -16.387 -1.100 3.096 1.00 91.62 274 LYS A CA 1
ATOM 2091 C C . LYS A 1 274 ? -16.896 0.316 3.387 1.00 91.62 274 LYS A C 1
ATOM 2093 O O . LYS A 1 274 ? -17.942 0.688 2.865 1.00 91.62 274 LYS A O 1
ATOM 2098 N N . SER A 1 275 ? -16.146 1.083 4.180 1.00 87.25 275 SER A N 1
ATOM 2099 C CA . SER A 1 275 ? -16.391 2.493 4.486 1.00 87.25 275 SER A CA 1
ATOM 2100 C C . SER A 1 275 ? -15.090 3.290 4.400 1.00 87.25 275 SER A C 1
ATOM 2102 O O . SER A 1 275 ? -14.028 2.787 4.756 1.00 87.25 275 SER A O 1
ATOM 2104 N N . GLU A 1 276 ? -15.169 4.548 3.969 1.00 81.44 276 GLU A N 1
ATOM 2105 C CA . GLU A 1 276 ? -14.024 5.472 3.961 1.00 81.44 276 GLU A CA 1
ATOM 2106 C C . GLU A 1 276 ? -13.716 6.047 5.350 1.00 81.44 276 GLU A C 1
ATOM 2108 O O . GLU A 1 276 ? -12.634 6.592 5.580 1.00 81.44 276 GLU A O 1
ATOM 2113 N N . HIS A 1 277 ? -14.679 5.957 6.270 1.00 83.62 277 HIS A N 1
ATOM 2114 C CA . HIS A 1 277 ? -14.538 6.380 7.655 1.00 83.62 277 HIS A CA 1
ATOM 2115 C C . HIS A 1 277 ? -15.404 5.528 8.585 1.00 83.62 277 HIS A C 1
ATOM 2117 O O . HIS A 1 277 ? -16.595 5.334 8.342 1.00 83.62 277 HIS A O 1
ATOM 2123 N N . SER A 1 278 ? -14.818 5.062 9.680 1.00 87.38 278 SER A N 1
ATOM 2124 C CA . SER A 1 278 ? -15.520 4.333 10.740 1.00 87.38 278 SER A CA 1
ATOM 2125 C C . SER A 1 278 ? -14.790 4.526 12.060 1.00 87.38 278 SER A C 1
ATOM 2127 O O . SER A 1 278 ? -13.601 4.856 12.076 1.00 87.38 278 SER A O 1
ATOM 2129 N N . PHE A 1 279 ? -15.480 4.329 13.177 1.00 86.81 279 PHE A N 1
ATOM 2130 C CA . PHE A 1 279 ? -14.782 4.194 14.452 1.00 86.81 279 PHE A CA 1
ATOM 2131 C C . PHE A 1 279 ? -14.208 2.787 14.586 1.00 86.81 279 PHE A C 1
ATOM 2133 O O . PHE A 1 279 ? -14.767 1.812 14.082 1.00 86.81 279 PHE A O 1
ATOM 2140 N N . LEU A 1 280 ? -13.072 2.672 15.267 1.00 85.94 280 LEU A N 1
ATOM 2141 C CA . LEU A 1 280 ? -12.416 1.386 15.466 1.00 85.94 280 LEU A CA 1
ATOM 2142 C C . LEU A 1 280 ? -13.316 0.419 16.250 1.00 85.94 280 LEU A C 1
ATOM 2144 O O . LEU A 1 280 ? -13.390 -0.755 15.907 1.00 85.94 280 LEU A O 1
ATOM 2148 N N . SER A 1 281 ? -14.076 0.920 17.227 1.00 84.69 281 SER A N 1
ATOM 2149 C CA . SER A 1 281 ? -15.084 0.138 17.956 1.00 84.69 281 SER A CA 1
ATOM 2150 C C . SER A 1 281 ? -16.150 -0.482 17.042 1.00 84.69 281 SER A C 1
ATOM 2152 O O . SER A 1 281 ? -16.513 -1.643 17.221 1.00 84.69 281 SER A O 1
ATOM 2154 N N . GLU A 1 282 ? -16.620 0.253 16.032 1.00 85.44 282 GLU A N 1
ATOM 2155 C CA . GLU A 1 282 ? -17.597 -0.239 15.051 1.00 85.44 282 GLU A CA 1
ATOM 2156 C C . GLU A 1 282 ? -16.991 -1.337 14.174 1.00 85.44 282 GLU A C 1
ATOM 2158 O O . GLU A 1 282 ? -17.630 -2.356 13.913 1.00 85.44 282 GLU A O 1
ATOM 2163 N N . LEU A 1 283 ? -15.737 -1.154 13.750 1.00 85.62 283 LEU A N 1
ATOM 2164 C CA . LEU A 1 283 ? -15.005 -2.136 12.952 1.00 85.62 283 LEU A CA 1
ATOM 2165 C C . LEU A 1 283 ? -14.743 -3.431 13.733 1.00 85.62 283 LEU A C 1
ATOM 2167 O O . LEU A 1 283 ? -14.861 -4.520 13.169 1.00 85.62 283 LEU A O 1
ATOM 2171 N N . ILE A 1 284 ? -14.436 -3.323 15.027 1.00 86.06 284 ILE A N 1
ATOM 2172 C CA . ILE A 1 284 ? -14.271 -4.472 15.927 1.00 86.06 284 ILE A CA 1
ATOM 2173 C C . ILE A 1 284 ? -15.597 -5.211 16.093 1.00 86.06 284 ILE A C 1
ATOM 2175 O O . ILE A 1 284 ? -15.647 -6.424 15.900 1.00 86.06 284 ILE A O 1
ATOM 2179 N N . ALA A 1 285 ? -16.683 -4.491 16.389 1.00 84.44 285 ALA A N 1
ATOM 2180 C CA . ALA A 1 285 ? -18.005 -5.092 16.540 1.00 84.44 285 ALA A CA 1
ATOM 2181 C C . ALA A 1 285 ? -18.456 -5.804 15.253 1.00 84.44 285 ALA A C 1
ATOM 2183 O O . ALA A 1 285 ? -18.954 -6.929 15.305 1.00 84.44 285 ALA A O 1
ATOM 2184 N N . ALA A 1 286 ? -18.223 -5.188 14.090 1.00 83.25 286 ALA A 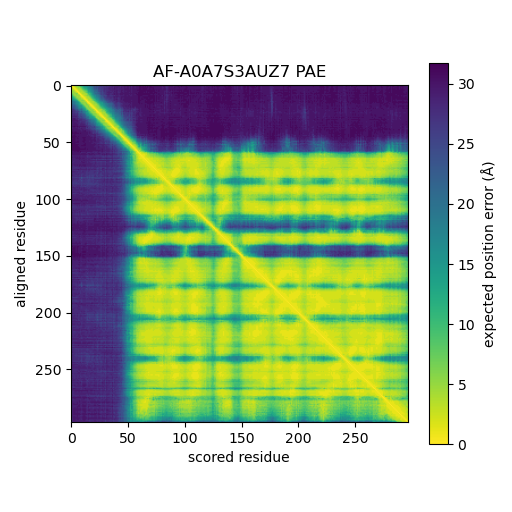N 1
ATOM 2185 C CA . ALA A 1 286 ? -18.521 -5.789 12.793 1.00 83.25 286 ALA A CA 1
ATOM 2186 C C . ALA A 1 286 ? -17.679 -7.046 12.517 1.00 83.25 286 ALA A C 1
ATOM 2188 O O . ALA A 1 286 ? -18.183 -8.005 11.931 1.00 83.25 286 ALA A O 1
ATOM 2189 N N . HIS A 1 287 ? -16.411 -7.064 12.938 1.00 84.38 287 HIS A N 1
ATOM 2190 C CA . HIS A 1 287 ? -15.556 -8.241 12.805 1.00 84.38 287 HIS A CA 1
ATOM 2191 C C . HIS A 1 287 ? -16.011 -9.389 13.710 1.00 84.38 287 HIS A C 1
ATOM 2193 O O . HIS A 1 287 ? -16.158 -10.508 13.223 1.00 84.38 287 HIS A O 1
ATOM 2199 N N . ALA A 1 288 ? -16.303 -9.106 14.983 1.00 83.56 288 ALA A N 1
ATOM 2200 C CA . ALA A 1 288 ? -16.812 -10.098 15.927 1.00 83.56 288 ALA A CA 1
ATOM 2201 C C . ALA A 1 288 ? -18.137 -10.711 15.444 1.00 83.56 288 ALA A C 1
ATOM 2203 O O . ALA A 1 288 ? -18.313 -11.927 15.483 1.00 83.56 288 ALA A O 1
ATOM 2204 N N . ALA A 1 289 ? -19.043 -9.885 14.908 1.00 82.00 289 ALA A N 1
ATOM 2205 C CA . ALA A 1 289 ? -20.290 -10.358 14.314 1.00 82.00 289 ALA A CA 1
ATOM 2206 C C . ALA A 1 289 ? -20.061 -11.263 13.089 1.00 82.00 289 ALA A C 1
ATOM 2208 O O . ALA A 1 289 ? -20.777 -12.248 12.916 1.00 82.00 289 ALA A O 1
ATOM 2209 N N . ALA A 1 290 ? -19.063 -10.957 12.250 1.00 79.94 290 ALA A N 1
ATOM 2210 C CA . ALA A 1 290 ? -18.720 -11.786 11.095 1.00 79.94 290 ALA A CA 1
ATOM 2211 C C . ALA A 1 290 ? -18.176 -13.162 11.513 1.00 79.94 290 ALA A C 1
ATOM 2213 O O . ALA A 1 290 ? -18.632 -14.172 10.986 1.00 79.94 290 ALA A O 1
ATOM 2214 N N . LEU A 1 291 ? -17.276 -13.208 12.503 1.00 79.62 291 LEU A N 1
ATOM 2215 C CA . LEU A 1 291 ? -16.743 -14.466 13.038 1.00 79.62 291 LEU A CA 1
ATOM 2216 C C . LEU A 1 291 ? -17.841 -15.333 13.673 1.00 79.62 291 LEU A C 1
ATOM 2218 O O . LEU A 1 291 ? -17.880 -16.541 13.461 1.00 79.62 291 LEU A O 1
ATOM 2222 N N . ALA A 1 292 ? -18.771 -14.720 14.412 1.00 80.00 292 ALA A N 1
ATOM 2223 C CA . ALA A 1 292 ? -19.895 -15.438 15.012 1.00 80.00 292 ALA A CA 1
ATOM 2224 C C . ALA A 1 292 ? -20.832 -16.058 13.959 1.00 80.00 292 ALA A C 1
ATOM 2226 O O . ALA A 1 292 ? -21.361 -17.151 14.169 1.00 80.00 292 ALA A O 1
ATOM 2227 N N . LEU A 1 293 ? -21.028 -15.378 12.823 1.00 78.75 293 LEU A N 1
ATOM 2228 C CA . LEU A 1 293 ? -21.820 -15.900 11.710 1.00 78.75 293 LEU A CA 1
ATOM 2229 C C . LEU A 1 293 ? -21.126 -17.091 11.037 1.00 78.75 293 LEU A C 1
ATOM 2231 O O . LEU A 1 293 ? -21.789 -18.082 10.750 1.00 78.75 293 LEU A O 1
ATOM 2235 N N . GLU A 1 294 ? -19.811 -17.011 10.820 1.00 80.06 294 GLU A N 1
ATOM 2236 C CA . GLU A 1 294 ? -19.019 -18.105 10.239 1.00 80.06 294 GLU A CA 1
ATOM 2237 C C . GLU A 1 294 ? -18.995 -19.343 11.143 1.00 80.06 294 GLU A C 1
ATOM 2239 O O . GLU A 1 294 ? -19.113 -20.455 10.645 1.00 80.06 294 GLU A O 1
ATOM 2244 N N . ALA A 1 295 ? -18.935 -19.163 12.466 1.00 78.94 295 ALA A N 1
ATOM 2245 C CA . ALA A 1 295 ? -19.004 -20.265 13.429 1.00 78.94 295 ALA A CA 1
ATOM 2246 C C . ALA A 1 295 ? -20.401 -20.914 13.546 1.00 78.94 295 ALA A C 1
ATOM 2248 O O . ALA A 1 295 ? -20.536 -21.969 14.164 1.00 78.94 295 ALA A O 1
ATOM 2249 N N . SER A 1 296 ? -21.442 -20.271 13.005 1.00 77.75 296 SER A N 1
ATOM 2250 C CA . SER A 1 296 ? -22.832 -20.751 13.052 1.00 77.75 296 SER A CA 1
ATOM 2251 C C . SER A 1 296 ? -23.268 -21.501 11.783 1.00 77.75 296 SER A C 1
ATOM 2253 O O . SER A 1 296 ? -24.416 -21.950 11.717 1.00 77.75 296 SER A O 1
ATOM 2255 N N . LEU A 1 297 ? -22.391 -21.596 10.777 1.00 65.56 297 LEU A N 1
ATOM 2256 C CA . LEU A 1 297 ? -22.598 -22.302 9.506 1.00 65.56 297 LEU A CA 1
ATOM 2257 C C . LEU A 1 297 ? -21.875 -23.654 9.507 1.00 65.56 297 LEU A C 1
ATOM 2259 O O . LEU A 1 297 ? -22.431 -24.589 8.888 1.00 65.56 297 LEU A O 1
#

Nearest PDB structures (foldseek):
  6fbm-assembly1_C  TM=6.711E-01  e=3.029E-10  Chromobacterium piscinae
  1sdn-assembly1_A  TM=2.194E-01  e=6.140E-01  Escherichia coli

pLDDT: mean 77.0, std 22.94, range [29.05, 98.0]